Protein AF-0000000075382389 (afdb_homodimer)

InterPro domains:
  IPR013210 Leucine-rich repeat-containing N-terminal, plant-type [PF08263] (20-58)
  IPR032675 Leucine-rich repeat domain superfamily [G3DSA:3.80.10.10] (20-104)
  IPR053211 DNA damage-repair/toleration-associated protein [PTHR48060] (17-104)

Solvent-accessible surface area (backbone atoms only — not comparable to full-atom values): 11949 Å² total; per-residue (Å²): 133,79,83,80,77,74,76,75,72,71,76,72,69,76,74,74,52,76,52,51,51,41,51,50,23,52,51,50,33,54,70,37,48,79,37,61,73,75,50,63,65,67,54,70,49,94,84,55,63,68,65,71,19,66,56,40,38,43,39,87,82,81,56,39,52,29,34,40,57,54,54,63,53,52,39,30,32,27,63,38,48,44,56,19,58,39,48,59,53,28,36,38,32,44,45,68,46,51,68,38,68,75,75,129,135,80,82,78,77,74,76,75,73,71,76,71,68,76,72,75,51,78,53,51,51,41,51,49,22,50,52,49,33,53,72,36,46,79,38,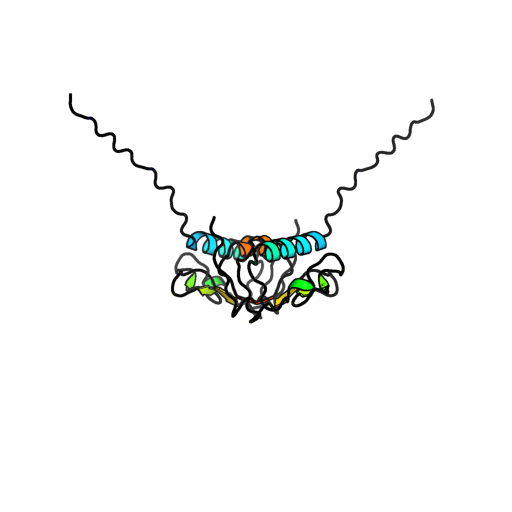61,74,76,49,65,65,68,54,70,48,93,85,53,63,67,64,71,19,66,55,39,39,43,40,88,85,80,56,39,50,29,34,39,58,53,54,63,54,54,39,28,32,27,65,37,47,45,55,18,58,39,48,57,54,29,35,39,33,44,44,68,46,52,68,40,69,75,75,129

Secondary structure (DSSP, 8-state):
-----------------HHHHHHHHHHHHHHTEEEETT-GGGG-STTS-GGGSTTEEE-TTT--EEEEE-TTS-EEEE--GGGGG-TT--EEE--SSEEE----/-----------------HHHHHHHHHHHHHHTEEEETT-GGGG-STTS-GGGSTTEEE-TTT--EEEEE-TTS-EEEE--GGGGG-TT--EEE--SSEEE----

Structure (mmCIF, N/CA/C/O backbone):
data_AF-0000000075382389-model_v1
#
loop_
_entity.id
_entity.type
_entity.pdbx_description
1 polymer 'Serine-threonine protein kinase, plant-type, putative'
#
loop_
_atom_site.group_PDB
_atom_site.id
_atom_site.type_symbol
_atom_site.label_atom_id
_atom_site.label_alt_id
_atom_site.label_comp_id
_atom_site.label_asym_id
_atom_site.label_entity_id
_atom_site.label_seq_id
_atom_site.pdbx_PDB_ins_code
_atom_site.Cartn_x
_atom_site.Cartn_y
_atom_site.Cartn_z
_atom_site.occupancy
_atom_site.B_iso_or_equiv
_atom_site.auth_seq_id
_atom_site.auth_comp_id
_atom_site.auth_asym_id
_atom_site.auth_atom_id
_atom_site.pdbx_PDB_model_num
ATOM 1 N N . MET A 1 1 ? 16.359 55.531 -27.172 1 42.91 1 MET A N 1
ATOM 2 C CA . MET A 1 1 ? 16.031 54.094 -27.281 1 42.91 1 MET A CA 1
ATOM 3 C C . MET A 1 1 ? 16.172 53.406 -25.922 1 42.91 1 MET A C 1
ATOM 5 O O . MET A 1 1 ? 17.297 53.219 -25.422 1 42.91 1 MET A O 1
ATOM 9 N N . LYS A 1 2 ? 15.172 53.688 -25.016 1 53.5 2 LYS A N 1
ATOM 10 C CA . LYS A 1 2 ? 15.211 53.062 -23.688 1 53.5 2 LYS A CA 1
ATOM 11 C C . LYS A 1 2 ? 15.117 51.562 -23.781 1 53.5 2 LYS A C 1
ATOM 13 O O . LYS A 1 2 ? 14.344 51.031 -24.578 1 53.5 2 LYS A O 1
ATOM 18 N N . PRO A 1 3 ? 16.125 50.781 -23.328 1 57.16 3 PRO A N 1
ATOM 19 C CA . PRO A 1 3 ? 16 49.312 -23.391 1 57.16 3 PRO A CA 1
ATOM 20 C C . PRO A 1 3 ? 14.82 48.781 -22.578 1 57.16 3 PRO A C 1
ATOM 22 O O . PRO A 1 3 ? 14.562 49.25 -21.469 1 57.16 3 PRO A O 1
ATOM 25 N N . SER A 1 4 ? 13.633 48.438 -23.219 1 55.91 4 SER A N 1
ATOM 26 C CA . SER A 1 4 ? 12.531 47.75 -22.547 1 55.91 4 SER A CA 1
ATOM 27 C C . SER A 1 4 ? 12.969 46.406 -22.016 1 55.91 4 SER A C 1
ATOM 29 O O . SER A 1 4 ? 13.406 45.531 -22.781 1 55.91 4 SER A O 1
ATOM 31 N N . PHE A 1 5 ? 13.461 46.406 -20.75 1 54.88 5 PHE A N 1
ATOM 32 C CA . PHE A 1 5 ? 13.734 45.156 -20.078 1 54.88 5 PHE A CA 1
ATOM 33 C C . PHE A 1 5 ? 12.461 44.312 -19.953 1 54.88 5 PHE A C 1
ATOM 35 O O . PHE A 1 5 ? 11.531 44.719 -19.25 1 54.88 5 PHE A O 1
ATOM 42 N N . ASN A 1 6 ? 12.133 43.594 -20.969 1 50.88 6 ASN A N 1
ATOM 43 C CA . ASN A 1 6 ? 11.062 42.594 -20.812 1 50.88 6 ASN A CA 1
ATOM 44 C C . ASN A 1 6 ? 11.383 41.594 -19.703 1 50.88 6 ASN A C 1
ATOM 46 O O . ASN A 1 6 ? 12.383 40.875 -19.781 1 50.88 6 ASN A O 1
ATOM 50 N N . ASN A 1 7 ? 11 41.938 -18.5 1 52.75 7 ASN A N 1
ATOM 51 C CA . ASN A 1 7 ? 11.055 40.969 -17.406 1 52.75 7 ASN A CA 1
ATOM 52 C C . ASN A 1 7 ? 10.383 39.656 -17.797 1 52.75 7 ASN A C 1
ATOM 54 O O . ASN A 1 7 ? 9.18 39.625 -18.062 1 52.75 7 ASN A O 1
ATOM 58 N N . PHE A 1 8 ? 11.141 38.781 -18.469 1 51 8 PHE A N 1
ATOM 59 C CA . PHE A 1 8 ? 10.648 37.406 -18.609 1 51 8 PHE A CA 1
ATOM 60 C C . PHE A 1 8 ? 10.266 36.812 -17.25 1 51 8 PHE A C 1
ATOM 62 O O . PHE A 1 8 ? 11.141 36.562 -16.422 1 51 8 PHE A O 1
ATOM 69 N N . LEU A 1 9 ? 9.148 37.188 -16.719 1 45.88 9 LEU A N 1
ATOM 70 C CA . LEU A 1 9 ? 8.641 36.438 -15.578 1 45.88 9 LEU A CA 1
ATOM 71 C C . LEU A 1 9 ? 8.57 34.969 -15.883 1 45.88 9 LEU A C 1
ATOM 73 O O . LEU A 1 9 ? 7.852 34.531 -16.797 1 45.88 9 LEU A O 1
ATOM 77 N N . GLY A 1 10 ? 9.648 34.281 -15.766 1 49.31 10 GLY A N 1
ATOM 78 C CA . GLY A 1 10 ? 9.555 32.844 -15.828 1 49.31 10 GLY A CA 1
ATOM 79 C C . GLY A 1 10 ? 8.398 32.281 -15.023 1 49.31 10 GLY A C 1
ATOM 80 O O . GLY A 1 10 ? 8.188 32.656 -13.875 1 49.31 10 GLY A O 1
ATOM 81 N N . SER A 1 11 ? 7.324 31.953 -15.586 1 48.62 11 SER A N 1
ATOM 82 C CA . SER A 1 11 ? 6.246 31.219 -14.938 1 48.62 11 SER A CA 1
ATOM 83 C C . SER A 1 11 ? 6.789 30.047 -14.125 1 48.62 11 SER A C 1
ATOM 85 O O . SER A 1 11 ? 7.391 29.125 -14.68 1 48.62 11 SER A O 1
ATOM 87 N N . ALA A 1 12 ? 7.184 30.219 -12.891 1 44.19 12 ALA A N 1
ATOM 88 C CA . ALA A 1 12 ? 7.508 29.094 -12.031 1 44.19 12 ALA A CA 1
ATOM 89 C C . ALA A 1 12 ? 6.395 28.047 -12.055 1 44.19 12 ALA A C 1
ATOM 91 O O . ALA A 1 12 ? 5.23 28.375 -11.805 1 44.19 12 ALA A O 1
ATOM 92 N N . THR A 1 13 ? 6.375 27.125 -12.836 1 47.88 13 THR A N 1
ATOM 93 C CA . THR A 1 13 ? 5.492 25.984 -12.617 1 47.88 13 THR A CA 1
ATOM 94 C C . THR A 1 13 ? 5.398 25.656 -11.125 1 47.88 13 THR A C 1
ATOM 96 O O . THR A 1 13 ? 6.418 25.578 -10.438 1 47.88 13 THR A O 1
ATOM 99 N N . PRO A 1 14 ? 4.32 25.938 -10.5 1 44.16 14 PRO A N 1
ATOM 100 C CA . PRO A 1 14 ? 4.266 25.594 -9.078 1 44.16 14 PRO A CA 1
ATOM 101 C C . PRO A 1 14 ? 4.859 24.219 -8.789 1 44.16 14 PRO A C 1
ATOM 103 O O . PRO A 1 14 ? 4.582 23.25 -9.5 1 44.16 14 PRO A O 1
ATOM 106 N N . VAL A 1 15 ? 6.074 24.062 -8.367 1 44.5 15 VAL A N 1
ATOM 107 C CA . VAL A 1 15 ? 6.629 22.828 -7.828 1 44.5 15 VAL A CA 1
ATOM 108 C C . VAL A 1 15 ? 5.57 22.094 -7 1 44.5 15 VAL A C 1
ATOM 110 O O . VAL A 1 15 ? 5.113 22.609 -5.977 1 44.5 15 VAL A O 1
ATOM 113 N N . VAL A 1 16 ? 4.473 21.547 -7.598 1 50.06 16 VAL A N 1
ATOM 114 C CA . VAL A 1 16 ? 3.688 20.641 -6.762 1 50.06 16 VAL A CA 1
ATOM 115 C C . VAL A 1 16 ? 4.594 19.969 -5.738 1 50.06 16 VAL A C 1
ATOM 117 O O . VAL A 1 16 ? 5.52 19.234 -6.105 1 50.06 16 VAL A O 1
ATOM 120 N N . THR A 1 17 ? 4.781 20.453 -4.555 1 59.09 17 THR A N 1
ATOM 121 C CA . THR A 1 17 ? 5.652 19.875 -3.533 1 59.09 17 THR A CA 1
ATOM 122 C C . THR A 1 17 ? 5.277 18.422 -3.248 1 59.09 17 THR A C 1
ATOM 124 O O . THR A 1 17 ? 4.133 18.031 -3.453 1 59.09 17 THR A O 1
ATOM 127 N N . GLU A 1 18 ? 6.102 17.375 -3.5 1 64.06 18 GLU A N 1
ATOM 128 C CA . GLU A 1 18 ? 6 15.961 -3.189 1 64.06 18 GLU A CA 1
ATOM 129 C C . GLU A 1 18 ? 5.043 15.719 -2.025 1 64.06 18 GLU A C 1
ATOM 131 O O . GLU A 1 18 ? 4.301 14.734 -2.02 1 64.06 18 GLU A O 1
ATOM 136 N N . ASN A 1 19 ? 4.781 16.766 -1.232 1 84.44 19 ASN A N 1
ATOM 137 C CA . ASN A 1 19 ? 3.846 16.703 -0.114 1 84.44 19 ASN A CA 1
ATOM 138 C C . ASN A 1 19 ? 2.4 16.8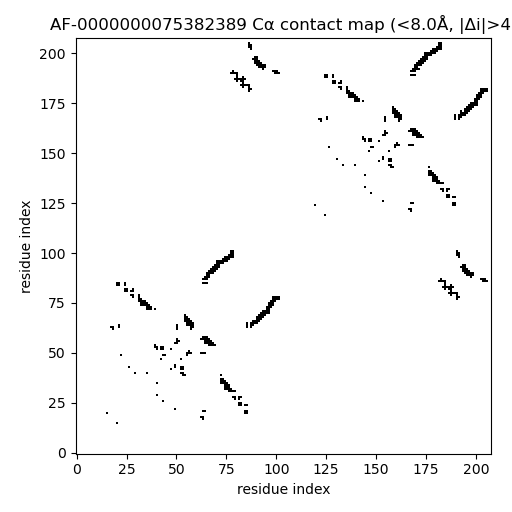44 -0.582 1 84.44 19 ASN A C 1
ATOM 140 O O . ASN A 1 19 ? 1.497 16.219 -0.023 1 84.44 19 ASN A O 1
ATOM 144 N N . GLU A 1 20 ? 2.32 17.453 -1.734 1 90.62 20 GLU A N 1
ATOM 145 C CA . GLU A 1 20 ? 0.973 17.609 -2.271 1 90.62 20 GLU A CA 1
ATOM 146 C C . GLU A 1 20 ? 0.437 16.297 -2.83 1 90.62 20 GLU A C 1
ATOM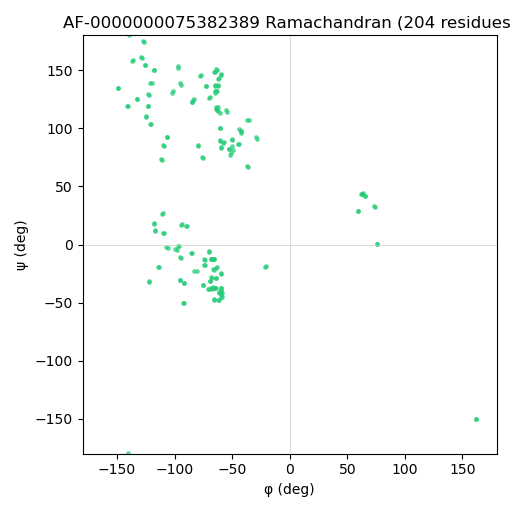 148 O O . GLU A 1 20 ? -0.756 16 -2.713 1 90.62 20 GLU A O 1
ATOM 153 N N . THR A 1 21 ? 1.253 15.547 -3.375 1 93.69 21 THR A N 1
ATOM 154 C CA . THR A 1 21 ? 0.85 14.25 -3.916 1 93.69 21 THR A CA 1
ATOM 155 C C . THR A 1 21 ? 0.375 13.32 -2.803 1 93.69 21 THR A C 1
ATOM 157 O O . THR A 1 21 ? -0.62 12.617 -2.963 1 93.69 21 THR A O 1
ATOM 160 N N . ASP A 1 22 ? 1.022 13.414 -1.716 1 96 22 ASP A N 1
ATOM 161 C CA . ASP A 1 22 ? 0.621 12.602 -0.571 1 96 22 ASP A CA 1
ATOM 162 C C . ASP A 1 22 ? -0.759 13.008 -0.063 1 96 22 ASP A C 1
ATOM 164 O O . ASP A 1 22 ? -1.618 12.156 0.177 1 96 22 ASP A O 1
ATOM 168 N N . LYS A 1 23 ? -0.864 14.266 0.062 1 95.38 23 LYS A N 1
ATOM 169 C CA . LYS A 1 23 ? -2.15 14.766 0.537 1 95.38 23 LYS A CA 1
ATOM 170 C C . LYS A 1 23 ? -3.283 14.352 -0.397 1 95.38 23 LYS A C 1
ATOM 172 O O . LYS A 1 23 ? -4.328 13.883 0.058 1 95.38 23 LYS A O 1
ATOM 177 N N . ARG A 1 24 ? -3.078 14.492 -1.631 1 95.94 24 ARG A N 1
ATOM 178 C CA . ARG A 1 24 ? -4.09 14.117 -2.615 1 95.94 24 ARG A CA 1
ATOM 179 C C . ARG A 1 24 ? -4.402 12.625 -2.535 1 95.94 24 ARG A C 1
ATOM 181 O O . ARG A 1 24 ? -5.566 12.227 -2.625 1 95.94 24 ARG A O 1
ATOM 188 N N . ALA A 1 25 ? -3.396 11.836 -2.369 1 96.75 25 ALA A N 1
ATOM 189 C CA . ALA A 1 25 ? -3.604 10.398 -2.258 1 96.75 25 ALA A CA 1
ATOM 190 C C . ALA A 1 25 ? -4.5 10.062 -1.069 1 96.75 25 ALA A C 1
ATOM 192 O O . ALA A 1 25 ? -5.402 9.227 -1.181 1 96.75 25 ALA A O 1
ATOM 193 N N . LEU A 1 26 ? -4.324 10.758 0.076 1 97.31 26 LEU A N 1
ATOM 194 C CA . LEU A 1 26 ? -5.129 10.508 1.266 1 97.31 26 LEU A CA 1
ATOM 195 C C . LEU A 1 26 ? -6.566 10.977 1.06 1 97.31 26 LEU A C 1
ATOM 197 O O . LEU A 1 26 ? -7.508 10.312 1.489 1 97.31 26 LEU A O 1
ATOM 201 N N . LEU A 1 27 ? -6.664 12.086 0.394 1 96.81 27 LEU A N 1
ATOM 202 C CA . LEU A 1 27 ? -8.008 12.602 0.155 1 96.81 27 LEU A CA 1
ATOM 203 C C . LEU A 1 27 ? -8.773 11.703 -0.803 1 96.81 27 LEU A C 1
ATOM 205 O O . LEU A 1 27 ? -9.977 11.469 -0.62 1 96.81 27 LEU A O 1
ATOM 209 N N . GLU A 1 28 ? -8.094 11.195 -1.746 1 96.75 28 GLU A N 1
ATOM 210 C CA . GLU A 1 28 ? -8.727 10.242 -2.65 1 96.75 28 GLU A CA 1
ATOM 211 C C . GLU A 1 28 ? -9.094 8.953 -1.922 1 96.75 28 GLU A C 1
ATOM 213 O O . GLU A 1 28 ? -10.148 8.367 -2.188 1 96.75 28 GLU A O 1
ATOM 218 N N . PHE A 1 29 ? -8.289 8.508 -1.004 1 96.44 29 PHE A N 1
ATOM 219 C CA . PHE A 1 29 ? -8.586 7.348 -0.173 1 96.44 29 PHE A CA 1
ATOM 220 C C . PHE A 1 29 ? -9.836 7.594 0.668 1 96.44 29 PHE A C 1
ATOM 222 O O . PHE A 1 29 ? -10.758 6.773 0.676 1 96.44 29 PHE A O 1
ATOM 229 N N . LYS A 1 30 ? -9.828 8.711 1.264 1 96.88 30 LYS A N 1
ATOM 230 C CA . LYS A 1 30 ? -10.961 9.078 2.105 1 96.88 30 LYS A CA 1
ATOM 231 C C . LYS A 1 30 ? -12.258 9.109 1.3 1 96.88 30 LYS A C 1
ATOM 233 O O . LYS A 1 30 ? -13.312 8.703 1.792 1 96.88 30 LYS A O 1
ATOM 238 N N . ALA A 1 31 ? -12.219 9.555 0.093 1 96.62 31 ALA A N 1
ATOM 239 C CA . ALA A 1 31 ? -13.383 9.695 -0.772 1 96.62 31 ALA A CA 1
ATOM 240 C C . ALA A 1 31 ? -14.023 8.344 -1.07 1 96.62 31 ALA A C 1
ATOM 242 O O . ALA A 1 31 ? -15.195 8.273 -1.452 1 96.62 31 ALA A O 1
ATOM 243 N N . LYS A 1 32 ? -13.242 7.258 -0.876 1 96.44 32 LYS A N 1
ATOM 244 C CA . LYS A 1 32 ? -13.758 5.926 -1.184 1 96.44 32 LYS A CA 1
ATOM 245 C C . LYS A 1 32 ? -14.297 5.242 0.069 1 96.44 32 LYS A C 1
ATOM 247 O O . LYS A 1 32 ? -14.773 4.109 0.006 1 96.44 32 LYS A O 1
ATOM 252 N N . ILE A 1 33 ? -14.195 5.914 1.209 1 96.06 33 ILE A N 1
ATOM 253 C CA . ILE A 1 33 ? -14.734 5.395 2.461 1 96.06 33 ILE A CA 1
ATOM 254 C C . ILE A 1 33 ? -16.219 5.75 2.568 1 96.06 33 ILE A C 1
ATOM 256 O O . ILE A 1 33 ? -16.594 6.922 2.48 1 96.06 33 ILE A O 1
ATOM 260 N N . ILE A 1 34 ? -17.078 4.812 2.709 1 96.5 34 ILE A N 1
ATOM 261 C CA . ILE A 1 34 ? -18.516 4.988 2.77 1 96.5 34 ILE A CA 1
ATOM 262 C C . ILE A 1 34 ? -18.953 5.141 4.223 1 96.5 34 ILE A C 1
ATOM 264 O O . ILE A 1 34 ? -19.953 5.824 4.512 1 96.5 34 ILE A O 1
ATOM 268 N N . ASP A 1 35 ? -18.219 4.426 5.145 1 97.38 35 ASP A N 1
ATOM 269 C CA . ASP A 1 35 ? -18.547 4.492 6.566 1 97.38 35 ASP A CA 1
ATOM 270 C C . ASP A 1 35 ? -17.281 4.539 7.422 1 97.38 35 ASP A C 1
ATOM 272 O O . ASP A 1 35 ? -16.422 3.656 7.324 1 97.38 35 ASP A O 1
ATOM 276 N N . ASP A 1 36 ? -17.125 5.566 8.148 1 96.69 36 ASP A N 1
ATOM 277 C CA . ASP A 1 36 ? -16.094 5.746 9.172 1 96.69 36 ASP A CA 1
ATOM 278 C C . ASP A 1 36 ? -16.719 5.727 10.57 1 96.69 36 ASP A C 1
ATOM 280 O O . ASP A 1 36 ? -16.859 6.773 11.211 1 96.69 36 ASP A O 1
ATOM 284 N N . HIS A 1 37 ? -16.859 4.547 11.039 1 94.62 37 HIS A N 1
ATOM 285 C CA . HIS A 1 37 ? -17.719 4.281 12.188 1 94.62 37 HIS A CA 1
ATOM 286 C C . HIS A 1 37 ? -17.25 5.062 13.414 1 94.62 37 HIS A C 1
ATOM 288 O O . HIS A 1 37 ? -18.062 5.66 14.117 1 94.62 37 HIS A O 1
ATOM 294 N N . PHE A 1 38 ? -15.992 5.148 13.703 1 96.12 38 PHE A N 1
ATOM 295 C CA . PHE A 1 38 ? -15.453 5.746 14.922 1 96.12 38 PHE A CA 1
ATOM 296 C C . PHE A 1 38 ? -15 7.18 14.672 1 96.12 38 PHE A C 1
ATOM 298 O O . PHE A 1 38 ? -14.516 7.855 15.586 1 96.12 38 PHE A O 1
ATOM 305 N N . GLY A 1 39 ? -15.055 7.656 13.445 1 95.56 39 GLY A N 1
ATOM 306 C CA . GLY A 1 39 ? -14.68 9.016 13.102 1 95.56 39 GLY A CA 1
ATOM 307 C C . GLY A 1 39 ? -13.18 9.242 13.141 1 95.56 39 GLY A C 1
ATOM 308 O O . GLY A 1 39 ? -12.719 10.32 13.539 1 95.56 39 GLY A O 1
ATOM 309 N N . VAL A 1 40 ? -12.438 8.219 12.805 1 94.31 40 VAL A N 1
ATOM 310 C CA . VAL A 1 40 ? -10.984 8.297 12.852 1 94.31 40 VAL A CA 1
ATOM 311 C C . VAL A 1 40 ? -10.484 9.328 11.844 1 94.31 40 VAL A C 1
ATOM 313 O O . VAL A 1 40 ? -9.5 10.023 12.086 1 94.31 40 VAL A O 1
ATOM 316 N N . MET A 1 41 ? -11.227 9.523 10.75 1 95.38 41 MET A N 1
ATOM 317 C CA . MET A 1 41 ? -10.766 10.391 9.672 1 95.38 41 MET A CA 1
ATOM 318 C C . MET A 1 41 ? -11.305 11.812 9.844 1 95.38 41 MET A C 1
ATOM 320 O O . MET A 1 41 ? -11.211 12.625 8.93 1 95.38 41 MET A O 1
ATOM 324 N N . HIS A 1 42 ? -11.766 12.148 11.023 1 94.94 42 HIS A N 1
ATOM 325 C CA . HIS A 1 42 ? -12.219 13.508 11.289 1 94.94 42 HIS A CA 1
ATOM 326 C C . HIS A 1 42 ? -11.055 14.492 11.281 1 94.94 42 HIS A C 1
ATOM 328 O O . HIS A 1 42 ? -11.227 15.656 10.938 1 94.94 42 HIS A O 1
ATOM 334 N N . SER A 1 43 ? -9.875 13.953 11.633 1 94.31 43 SER A N 1
ATOM 335 C CA . SER A 1 43 ? -8.703 14.82 11.648 1 94.31 43 SER A CA 1
ATOM 336 C C . SER A 1 43 ? -8.227 15.141 10.234 1 94.31 43 SER A C 1
ATOM 338 O O . SER A 1 43 ? -7.414 16.047 10.031 1 94.31 43 SER A O 1
ATOM 340 N N . TRP A 1 44 ? -8.68 14.312 9.227 1 94.94 44 TRP A N 1
ATOM 341 C CA . TRP A 1 44 ? -8.266 14.477 7.836 1 94.94 44 TRP A CA 1
ATOM 342 C C . TRP A 1 44 ? -8.977 15.656 7.188 1 94.94 44 TRP A C 1
ATOM 344 O O . TRP A 1 44 ? -9.797 15.477 6.285 1 94.94 44 TRP A O 1
ATOM 354 N N . ASN A 1 45 ? -8.539 16.859 7.562 1 89.62 45 ASN A N 1
ATOM 355 C CA . ASN A 1 45 ? -9.133 18.094 7.047 1 89.62 45 ASN A CA 1
ATOM 356 C C . ASN A 1 45 ? -8.078 19.156 6.758 1 89.62 45 ASN A C 1
ATOM 358 O O . ASN A 1 45 ? -6.879 18.891 6.867 1 89.62 45 ASN A O 1
ATOM 362 N N . ASN A 1 46 ? -8.5 20.281 6.32 1 87.56 46 ASN A N 1
ATOM 363 C CA . ASN A 1 46 ? -7.566 21.281 5.844 1 87.56 46 ASN A CA 1
ATOM 364 C C . ASN A 1 46 ? -7.121 22.219 6.969 1 87.56 46 ASN A C 1
ATOM 366 O O . ASN A 1 46 ? -6.484 23.234 6.719 1 87.56 46 ASN A O 1
ATOM 370 N N . THR A 1 47 ? -7.332 21.859 8.195 1 91.06 47 THR A N 1
ATOM 371 C CA . THR A 1 47 ? -7.027 22.766 9.289 1 91.06 47 THR A CA 1
ATOM 372 C C . THR A 1 47 ? -5.637 22.484 9.859 1 91.06 47 THR A C 1
ATOM 374 O O . THR A 1 47 ? -5.004 23.359 10.438 1 91.06 47 THR A O 1
ATOM 377 N N . ILE A 1 48 ? -5.16 21.25 9.812 1 92.5 48 ILE A N 1
ATOM 378 C CA . ILE A 1 48 ? -3.838 20.875 10.305 1 92.5 48 ILE A CA 1
ATOM 379 C C . ILE A 1 48 ? -3.062 20.156 9.203 1 92.5 48 ILE A C 1
ATOM 381 O O . ILE A 1 48 ? -3.658 19.578 8.289 1 92.5 48 ILE A O 1
ATOM 385 N N . PRO A 1 49 ? -1.744 20.234 9.297 1 93.69 49 PRO A N 1
ATOM 386 C CA . PRO A 1 49 ? -0.946 19.484 8.312 1 93.69 49 PRO A CA 1
ATOM 387 C C . PRO A 1 49 ? -1.209 17.984 8.352 1 93.69 49 PRO A C 1
ATOM 389 O O . PRO A 1 49 ? -1.466 17.422 9.422 1 93.69 49 PRO A O 1
ATOM 392 N N . PHE A 1 50 ? -1.126 17.375 7.195 1 95.38 50 PHE A N 1
ATOM 393 C CA . PHE A 1 50 ? -1.556 15.984 7.105 1 95.38 50 PHE A CA 1
ATOM 394 C C . PHE A 1 50 ? -0.64 15.078 7.922 1 95.38 50 PHE A C 1
ATOM 396 O O . PHE A 1 50 ? -1.04 13.984 8.328 1 95.38 50 PHE A O 1
ATOM 403 N N . CYS A 1 51 ? 0.566 15.492 8.234 1 96.62 51 CYS A N 1
ATOM 404 C CA . CYS A 1 51 ? 1.461 14.672 9.047 1 96.62 51 CYS A CA 1
ATOM 405 C C . CYS A 1 51 ? 0.978 14.602 10.484 1 96.62 51 CYS A C 1
ATOM 407 O O . CYS A 1 51 ? 1.461 13.781 11.273 1 96.62 51 CYS A O 1
ATOM 409 N N . GLN A 1 52 ? -0.01 15.32 10.836 1 96 52 GLN A N 1
ATOM 410 C CA . GLN A 1 52 ? -0.588 15.305 12.172 1 96 52 GLN A CA 1
ATOM 411 C C . GLN A 1 52 ? -1.93 14.578 12.188 1 96 52 GLN A C 1
ATOM 413 O O . GLN A 1 52 ? -2.574 14.461 13.234 1 96 52 GLN A O 1
ATOM 418 N N . TRP A 1 53 ? -2.373 14.148 11.062 1 96.81 53 TRP A N 1
ATOM 419 C CA . TRP A 1 53 ? -3.633 13.414 11 1 96.81 53 TRP A CA 1
ATOM 420 C C . TRP A 1 53 ? -3.543 12.102 11.773 1 96.81 53 TRP A C 1
ATOM 422 O O . TRP A 1 53 ? -2.484 11.469 11.812 1 96.81 53 TRP A O 1
ATOM 432 N N . HIS A 1 54 ? -4.652 11.648 12.305 1 96.5 54 HIS A N 1
ATOM 433 C CA . HIS A 1 54 ? -4.699 10.383 13.023 1 96.5 54 HIS A CA 1
ATOM 434 C C . HIS A 1 54 ? -4.348 9.211 12.117 1 96.5 54 HIS A C 1
ATOM 436 O O . HIS A 1 54 ? -4.754 9.18 10.953 1 96.5 54 HIS A O 1
ATOM 442 N N . VAL A 1 55 ? -3.549 8.281 12.578 1 97.69 55 VAL A N 1
ATOM 443 C CA . VAL A 1 55 ? -3.186 7 11.984 1 97.69 55 VAL A CA 1
ATOM 444 C C . VAL A 1 55 ? -2.188 7.223 10.844 1 97.69 55 VAL A C 1
ATOM 446 O O . VAL A 1 55 ? -1.851 6.285 10.117 1 97.69 55 VAL A O 1
ATOM 449 N N . VAL A 1 56 ? -1.795 8.531 10.562 1 97.69 56 VAL A N 1
ATOM 450 C CA . VAL A 1 56 ? -0.816 8.875 9.539 1 97.69 56 VAL A CA 1
ATOM 451 C C . VAL A 1 56 ? 0.533 9.172 10.188 1 97.69 56 VAL A C 1
ATOM 453 O O . VAL A 1 56 ? 0.602 9.867 11.203 1 97.69 56 VAL A O 1
ATOM 456 N N . SER A 1 57 ? 1.651 8.602 9.695 1 97.94 57 SER A N 1
ATOM 457 C CA . SER A 1 57 ? 3.008 8.945 10.117 1 97.94 57 SER A CA 1
ATOM 458 C C . SER A 1 57 ? 3.842 9.43 8.938 1 97.94 57 SER A C 1
ATOM 460 O O . SER A 1 57 ? 3.756 8.883 7.84 1 97.94 57 SER A O 1
ATOM 462 N N . CYS A 1 58 ? 4.594 10.414 9.18 1 96.81 58 CYS A N 1
ATOM 463 C CA . CYS A 1 58 ? 5.484 10.984 8.172 1 96.81 58 CYS A CA 1
ATOM 464 C C . CYS A 1 58 ? 6.941 10.852 8.594 1 96.81 58 CYS A C 1
ATOM 466 O O . CYS A 1 58 ? 7.242 10.773 9.789 1 96.81 58 CYS A O 1
ATOM 468 N N . GLY A 1 59 ? 7.77 10.742 7.535 1 94.62 59 GLY A N 1
ATOM 469 C CA . GLY A 1 59 ? 9.188 10.867 7.836 1 94.62 59 GLY A CA 1
ATOM 470 C C . GLY A 1 59 ? 9.562 12.211 8.414 1 94.62 59 GLY A C 1
ATOM 471 O O . GLY A 1 59 ? 9.016 13.242 8.008 1 94.62 59 GLY A O 1
ATOM 472 N N . HIS A 1 60 ? 10.445 12.242 9.305 1 92.06 60 HIS A N 1
ATOM 473 C CA . HIS A 1 60 ? 10.805 13.453 10.023 1 92.06 60 HIS A CA 1
ATOM 474 C C . HIS A 1 60 ? 11.523 14.445 9.109 1 92.06 60 HIS A C 1
ATOM 476 O O . HIS A 1 60 ? 11.328 15.656 9.227 1 92.06 60 HIS A O 1
ATOM 482 N N . ARG A 1 61 ? 12.227 13.906 8.164 1 89.31 61 ARG A N 1
ATOM 483 C CA . ARG A 1 61 ? 13.055 14.773 7.324 1 89.31 61 ARG A CA 1
ATOM 484 C C . ARG A 1 61 ? 12.297 15.211 6.074 1 89.31 61 ARG A C 1
ATOM 486 O O . ARG A 1 61 ? 12.094 16.406 5.852 1 89.31 61 ARG A O 1
ATOM 493 N N . HIS A 1 62 ? 11.719 14.336 5.352 1 89.56 62 HIS A N 1
ATOM 494 C CA . HIS A 1 62 ? 11.133 14.641 4.051 1 89.56 62 HIS A CA 1
ATOM 495 C C . HIS A 1 62 ? 9.641 14.938 4.176 1 89.56 62 HIS A C 1
ATOM 497 O O . HIS A 1 62 ? 9.023 15.422 3.225 1 89.56 62 HIS A O 1
ATOM 503 N N . GLN A 1 63 ? 9.094 14.648 5.379 1 93.75 63 GLN A N 1
ATOM 504 C CA . GLN A 1 63 ? 7.699 14.953 5.684 1 93.75 63 GLN A CA 1
ATOM 505 C C . GLN A 1 63 ? 6.754 14.25 4.711 1 93.75 63 GLN A C 1
ATOM 507 O O . GLN A 1 63 ? 5.715 14.797 4.344 1 93.75 63 GLN A O 1
ATOM 512 N N . ARG A 1 64 ? 7.219 13.094 4.195 1 94.25 64 ARG A N 1
ATOM 513 C CA . ARG A 1 64 ? 6.398 12.227 3.361 1 94.25 64 ARG A CA 1
ATOM 514 C C . ARG A 1 64 ? 5.781 11.102 4.188 1 94.25 64 ARG A C 1
ATOM 516 O O . ARG A 1 64 ? 6.324 10.719 5.227 1 94.25 64 ARG A O 1
ATOM 523 N N . ILE A 1 65 ? 4.656 10.594 3.754 1 96.88 65 ILE A N 1
ATOM 524 C CA . ILE A 1 65 ? 3.943 9.555 4.488 1 96.88 65 ILE A CA 1
ATOM 525 C C . ILE A 1 65 ? 4.727 8.242 4.414 1 96.88 65 ILE A C 1
ATOM 527 O O . ILE A 1 65 ? 5.07 7.777 3.326 1 96.88 65 ILE A O 1
ATOM 531 N N . THR A 1 66 ? 4.988 7.691 5.621 1 97.44 66 THR A N 1
ATOM 532 C CA . THR A 1 66 ? 5.73 6.438 5.68 1 97.44 66 THR A CA 1
ATOM 533 C C . THR A 1 66 ? 4.848 5.312 6.215 1 97.44 66 THR A C 1
ATOM 535 O O . THR A 1 66 ? 5.141 4.133 6.008 1 97.44 66 THR A O 1
ATOM 538 N N . LYS A 1 67 ? 3.742 5.656 6.906 1 98.31 67 LYS A N 1
ATOM 539 C CA . LYS A 1 67 ? 2.904 4.633 7.523 1 98.31 67 LYS A CA 1
ATOM 540 C C . LYS A 1 67 ? 1.443 5.074 7.57 1 98.31 67 LYS A C 1
ATOM 542 O O . LYS A 1 67 ? 1.146 6.227 7.895 1 98.31 67 LYS A O 1
ATOM 547 N N . LEU A 1 68 ? 0.521 4.195 7.207 1 98.06 68 LEU A N 1
ATOM 548 C CA . LEU A 1 68 ? -0.916 4.254 7.457 1 98.06 68 LEU A CA 1
ATOM 549 C C . LEU A 1 68 ? -1.378 3.029 8.242 1 98.06 68 LEU A C 1
ATOM 551 O O . LEU A 1 68 ? -1.409 1.919 7.711 1 98.06 68 LEU A O 1
ATOM 555 N N . ASP A 1 69 ? -1.617 3.193 9.445 1 97.69 69 ASP A N 1
ATOM 556 C CA . ASP A 1 69 ? -2.08 2.096 10.289 1 97.69 69 ASP A CA 1
ATOM 557 C C . ASP A 1 69 ? -3.559 2.256 10.633 1 97.69 69 ASP A C 1
ATOM 559 O O . ASP A 1 69 ? -3.9 2.863 11.648 1 97.69 69 ASP A O 1
ATOM 563 N N . LEU A 1 70 ? -4.434 1.66 9.852 1 96.88 70 LEU A N 1
ATOM 564 C CA . LEU A 1 70 ? -5.883 1.767 9.977 1 96.88 70 LEU A CA 1
ATOM 565 C C . LEU A 1 70 ? -6.488 0.443 10.438 1 96.88 70 LEU A C 1
ATOM 567 O O . LEU A 1 70 ? -7.633 0.128 10.102 1 96.88 70 LEU A O 1
ATOM 571 N N . ARG A 1 71 ? -5.684 -0.303 11.125 1 96.38 71 ARG A N 1
ATOM 572 C CA . ARG A 1 71 ? -6.121 -1.628 11.547 1 96.38 71 ARG A CA 1
ATOM 573 C C . ARG A 1 71 ? -7.289 -1.531 12.531 1 96.38 71 ARG A C 1
ATOM 575 O O . ARG A 1 71 ? -7.254 -0.733 13.469 1 96.38 71 ARG A O 1
ATOM 582 N N . SER A 1 72 ? -8.352 -2.291 12.328 1 96.62 72 SER A N 1
ATOM 583 C CA . SER A 1 72 ? -9.422 -2.568 13.281 1 96.62 72 SER A CA 1
ATOM 584 C C . SER A 1 72 ? -10.164 -1.291 13.664 1 96.62 72 SER A C 1
ATOM 586 O O . SER A 1 72 ? -10.461 -1.069 14.836 1 96.62 72 SER A O 1
ATOM 588 N N . ILE A 1 73 ? -10.484 -0.408 12.695 1 95 73 ILE A N 1
ATOM 589 C CA . ILE A 1 73 ? -11.211 0.813 13.016 1 95 73 ILE A CA 1
ATOM 590 C C . ILE A 1 73 ? -12.57 0.808 12.32 1 95 73 ILE A C 1
ATOM 592 O O . ILE A 1 73 ? -13.219 1.85 12.203 1 95 73 ILE A O 1
ATOM 596 N N . LYS A 1 74 ? -12.969 -0.341 11.781 1 96.62 74 LYS A N 1
ATOM 597 C CA . LYS A 1 74 ? -14.305 -0.654 11.273 1 96.62 74 LYS A CA 1
ATOM 598 C C . LYS A 1 74 ? -14.672 0.261 10.109 1 96.62 74 LYS A C 1
ATOM 600 O O . LYS A 1 74 ? -15.797 0.769 10.047 1 96.62 74 LYS A O 1
ATOM 605 N N . LEU A 1 75 ? -13.719 0.476 9.203 1 96.81 75 LEU A N 1
ATOM 606 C CA . LEU A 1 75 ? -14 1.23 7.984 1 96.81 75 LEU A CA 1
ATOM 607 C C . LEU A 1 75 ? -14.742 0.37 6.969 1 96.81 75 LEU A C 1
ATOM 609 O O . LEU A 1 75 ? -14.547 -0.846 6.914 1 96.81 75 LEU A O 1
ATOM 613 N N . VAL A 1 76 ? -15.617 1.019 6.254 1 97.12 76 VAL A N 1
ATOM 614 C CA . VAL A 1 76 ? -16.297 0.403 5.113 1 97.12 76 VAL A CA 1
ATOM 615 C C . VAL A 1 76 ? -16.031 1.224 3.854 1 97.12 76 VAL A C 1
ATOM 617 O O . VAL A 1 76 ? -16.188 2.447 3.855 1 97.12 76 VAL A O 1
ATOM 620 N N . GLY A 1 77 ? -15.578 0.542 2.779 1 96.75 77 GLY A N 1
ATOM 621 C CA . GLY A 1 77 ? -15.32 1.241 1.531 1 96.75 77 GLY A CA 1
ATOM 622 C C . GLY A 1 77 ? -14.422 0.46 0.585 1 96.75 77 GLY A C 1
ATOM 623 O O . GLY A 1 77 ? -14.477 -0.771 0.547 1 96.75 77 GLY A O 1
ATOM 624 N N . SER A 1 78 ? -13.648 1.151 -0.24 1 95.75 78 SER A N 1
ATOM 625 C CA . SER A 1 78 ? -12.703 0.548 -1.171 1 95.75 78 SER A CA 1
ATOM 626 C C . SER A 1 78 ? -11.367 1.294 -1.169 1 95.75 78 SER A C 1
ATOM 628 O O . SER A 1 78 ? -11.289 2.434 -0.704 1 95.75 78 SER A O 1
ATOM 630 N N . ILE A 1 79 ? -10.367 0.581 -1.616 1 94.69 79 ILE A N 1
ATOM 631 C CA . ILE A 1 79 ? -9.031 1.167 -1.652 1 94.69 79 ILE A CA 1
ATOM 632 C C . ILE A 1 79 ? -8.859 1.981 -2.932 1 94.69 79 ILE A C 1
ATOM 634 O O . ILE A 1 79 ? -9.062 1.468 -4.035 1 94.69 79 ILE A O 1
ATOM 638 N N . SER A 1 80 ? -8.523 3.189 -2.744 1 95.12 80 SER A N 1
ATOM 639 C CA . SER A 1 80 ? -8.195 4.02 -3.896 1 95.12 80 SER A CA 1
ATOM 640 C C . SER A 1 80 ? -6.852 3.629 -4.496 1 95.12 80 SER A C 1
ATOM 642 O O . SER A 1 80 ? -5.867 3.473 -3.77 1 95.12 80 SER A O 1
ATOM 644 N N . PRO A 1 81 ? -6.777 3.553 -5.84 1 94.44 81 PRO A N 1
ATOM 645 C CA . PRO A 1 81 ? -5.473 3.254 -6.441 1 94.44 81 PRO A CA 1
ATOM 646 C C . PRO A 1 81 ? -4.445 4.359 -6.207 1 94.44 81 PRO A C 1
ATOM 648 O O . PRO A 1 81 ? -3.246 4.137 -6.387 1 94.44 81 PRO A O 1
ATOM 651 N N . PHE A 1 82 ? -4.848 5.531 -5.738 1 95.5 82 PHE A N 1
ATOM 652 C CA . PHE A 1 82 ? -3.941 6.652 -5.523 1 95.5 82 PHE A CA 1
ATOM 653 C C . PHE A 1 82 ? -2.984 6.363 -4.375 1 95.5 82 PHE A C 1
ATOM 655 O O . PHE A 1 82 ? -1.977 7.055 -4.211 1 95.5 82 PHE A O 1
ATOM 662 N N . ILE A 1 83 ? -3.311 5.273 -3.611 1 95.25 83 ILE A N 1
ATOM 663 C CA . ILE A 1 83 ? -2.404 4.906 -2.527 1 95.25 83 ILE A CA 1
ATOM 664 C C . ILE A 1 83 ? -1.022 4.594 -3.096 1 95.25 83 ILE A C 1
ATOM 666 O O . ILE A 1 83 ? -0.012 4.746 -2.406 1 95.25 83 ILE A O 1
ATOM 670 N N . GLY A 1 84 ? -0.989 4.219 -4.352 1 94.5 84 GLY A N 1
ATOM 671 C CA . GLY A 1 84 ? 0.266 3.926 -5.023 1 94.5 84 GLY A CA 1
ATOM 672 C C . GLY A 1 84 ? 1.143 5.148 -5.215 1 94.5 84 GLY A C 1
ATOM 673 O O . GLY A 1 84 ? 2.332 5.027 -5.516 1 94.5 84 GLY A O 1
ATOM 674 N N . ASN A 1 85 ? 0.572 6.293 -5 1 93.69 85 ASN A N 1
ATOM 675 C CA . ASN A 1 85 ? 1.32 7.531 -5.172 1 93.69 85 ASN A CA 1
ATOM 676 C C . ASN A 1 85 ? 2.107 7.891 -3.914 1 93.69 85 ASN A C 1
ATOM 678 O O . ASN A 1 85 ? 2.9 8.836 -3.922 1 93.69 85 ASN A O 1
ATOM 682 N N . LEU A 1 86 ? 1.919 7.184 -2.869 1 95.56 86 LEU A N 1
ATOM 683 C CA . LEU A 1 86 ? 2.699 7.383 -1.651 1 95.56 86 LEU A CA 1
ATOM 684 C C . LEU A 1 86 ? 4.066 6.719 -1.77 1 95.56 86 LEU A C 1
ATOM 686 O O . LEU A 1 86 ? 4.293 5.645 -1.202 1 95.56 86 LEU A O 1
ATOM 690 N N . SER A 1 87 ? 4.992 7.406 -2.344 1 93.75 87 SER A N 1
ATOM 691 C CA . SER A 1 87 ? 6.25 6.82 -2.807 1 93.75 87 SER A CA 1
ATOM 692 C C . SER A 1 87 ? 7.168 6.488 -1.636 1 93.75 87 SER A C 1
ATOM 694 O O . SER A 1 87 ? 8.109 5.707 -1.783 1 93.75 87 SER A O 1
ATOM 696 N N . PHE A 1 88 ? 6.895 6.988 -0.414 1 95.31 88 PHE A N 1
ATOM 697 C CA . PHE A 1 88 ? 7.734 6.711 0.744 1 95.31 88 PHE A CA 1
ATOM 698 C C . PHE A 1 88 ? 7.023 5.793 1.727 1 95.31 88 PHE A C 1
ATOM 700 O O . PHE A 1 88 ? 7.523 5.535 2.822 1 95.31 88 PHE A O 1
ATOM 707 N N . LEU A 1 89 ? 5.871 5.23 1.307 1 96.38 89 LEU A N 1
ATOM 708 C CA . LEU A 1 89 ? 5.109 4.344 2.182 1 96.38 89 LEU A CA 1
ATOM 709 C C . LEU A 1 89 ? 5.895 3.074 2.484 1 96.38 89 LEU A C 1
ATOM 711 O O . LEU A 1 89 ? 6.484 2.473 1.582 1 96.38 89 LEU A O 1
ATOM 715 N N . ARG A 1 90 ? 5.844 2.684 3.768 1 97 90 ARG A N 1
ATOM 716 C CA . ARG A 1 90 ? 6.531 1.468 4.188 1 97 90 ARG A CA 1
ATOM 717 C C . ARG A 1 90 ? 5.559 0.483 4.828 1 97 90 ARG A C 1
ATOM 719 O O . ARG A 1 90 ? 5.742 -0.732 4.73 1 97 90 ARG A O 1
ATOM 726 N N . VAL A 1 91 ? 4.566 1.075 5.469 1 97.94 91 VAL A N 1
ATOM 727 C CA . VAL A 1 91 ? 3.59 0.218 6.133 1 97.94 91 VAL A CA 1
ATOM 728 C C . VAL A 1 91 ? 2.176 0.679 5.781 1 97.94 91 VAL A C 1
ATOM 730 O O . VAL A 1 91 ? 1.851 1.861 5.918 1 97.94 91 VAL A O 1
ATOM 733 N N . LEU A 1 92 ? 1.398 -0.206 5.285 1 97.88 92 LEU A N 1
ATOM 734 C CA . LEU A 1 92 ? -0.049 -0.072 5.16 1 97.88 92 LEU A CA 1
ATOM 735 C C . LEU A 1 92 ? -0.764 -1.214 5.875 1 97.88 92 LEU A C 1
ATOM 737 O O . LEU A 1 92 ? -0.53 -2.385 5.57 1 97.88 92 LEU A O 1
ATOM 741 N N . ASN A 1 93 ? -1.539 -0.908 6.824 1 98.38 93 ASN A N 1
ATOM 742 C CA . ASN A 1 93 ? -2.32 -1.918 7.527 1 98.38 93 ASN A CA 1
ATOM 743 C C . ASN A 1 93 ? -3.811 -1.583 7.52 1 98.38 93 ASN A C 1
ATOM 745 O O . ASN A 1 93 ? -4.238 -0.618 8.156 1 98.38 93 ASN A O 1
ATOM 749 N N . LEU A 1 94 ? -4.586 -2.352 6.789 1 97.25 94 LEU A N 1
ATOM 750 C CA . LEU A 1 94 ? -6.027 -2.18 6.641 1 97.25 94 LEU A CA 1
ATOM 751 C C . LEU A 1 94 ? -6.777 -3.393 7.18 1 97.25 94 LEU A C 1
ATOM 753 O O . LEU A 1 94 ? -7.957 -3.588 6.871 1 97.25 94 LEU A O 1
ATOM 757 N N . GLU A 1 95 ? -6.117 -4.195 8.016 1 96.06 95 GLU A N 1
ATOM 758 C CA . GLU A 1 95 ? -6.703 -5.445 8.484 1 96.06 95 GLU A CA 1
ATOM 759 C C . GLU A 1 95 ? -7.922 -5.188 9.367 1 96.06 95 GLU A C 1
ATOM 761 O O . GLU A 1 95 ? -7.984 -4.172 10.062 1 96.06 95 GLU A O 1
ATOM 766 N N . ASN A 1 96 ? -8.859 -6.086 9.336 1 95.44 96 ASN A N 1
ATOM 767 C CA . ASN A 1 96 ? -10.031 -6.07 10.195 1 95.44 96 ASN A CA 1
ATOM 768 C C . ASN A 1 96 ? -10.922 -4.867 9.906 1 95.44 96 ASN A C 1
ATOM 770 O O . ASN A 1 96 ? -11.328 -4.148 10.828 1 95.44 96 ASN A O 1
ATOM 774 N N . ASN A 1 97 ? -11.141 -4.5 8.664 1 96.88 97 ASN A N 1
ATOM 775 C CA . ASN A 1 97 ? -12.086 -3.553 8.086 1 96.88 97 ASN A CA 1
ATOM 776 C C . ASN A 1 97 ? -12.906 -4.195 6.969 1 96.88 97 ASN A C 1
ATOM 778 O O . ASN A 1 97 ? -12.75 -5.383 6.68 1 96.88 97 ASN A O 1
ATOM 782 N N . SER A 1 98 ? -13.852 -3.486 6.434 1 95.69 98 SER A N 1
ATOM 783 C CA . SER A 1 98 ? -14.711 -4.012 5.375 1 95.69 98 SER A CA 1
ATOM 784 C C . SER A 1 98 ? -14.445 -3.309 4.051 1 95.69 98 SER A C 1
ATOM 786 O O . SER A 1 98 ? -15.273 -2.514 3.59 1 95.69 98 SER A O 1
ATOM 788 N N . PHE A 1 99 ? -13.305 -3.66 3.477 1 94.12 99 PHE A N 1
ATOM 789 C CA . PHE A 1 99 ? -12.961 -3.09 2.18 1 94.12 99 PHE A CA 1
ATOM 790 C C . PHE A 1 99 ? -13.375 -4.023 1.051 1 94.12 99 PHE A C 1
ATOM 792 O O . PHE A 1 99 ? -13.203 -5.242 1.149 1 94.12 99 PHE A O 1
ATOM 799 N N . HIS A 1 100 ? -13.906 -3.479 0.01 1 89.25 100 HIS A N 1
ATOM 800 C CA . HIS A 1 100 ? -14.359 -4.23 -1.155 1 89.25 100 HIS A CA 1
ATOM 801 C C . HIS A 1 100 ? -13.797 -3.641 -2.443 1 89.25 100 HIS A C 1
ATOM 803 O O . HIS A 1 100 ? -13.188 -2.568 -2.428 1 89.25 100 HIS A O 1
ATOM 809 N N . GLN A 1 101 ? -13.805 -4.418 -3.521 1 81.38 101 GLN A N 1
ATOM 810 C CA . GLN A 1 101 ? -13.414 -3.898 -4.828 1 81.38 101 GLN A CA 1
ATOM 811 C C . GLN A 1 101 ? -14.367 -2.803 -5.289 1 81.38 101 GLN A C 1
ATOM 813 O O . GLN A 1 101 ? -15.586 -2.922 -5.125 1 81.38 101 GLN A O 1
ATOM 818 N N . ALA A 1 102 ? -13.656 -1.759 -5.719 1 71.5 102 ALA A N 1
ATOM 819 C CA . ALA A 1 102 ? -14.516 -0.708 -6.258 1 71.5 102 ALA A CA 1
ATOM 820 C C . ALA A 1 102 ? -15.266 -1.195 -7.492 1 71.5 102 ALA A C 1
ATOM 822 O O . ALA A 1 102 ? -14.734 -1.972 -8.289 1 71.5 102 ALA A O 1
ATOM 823 N N . ILE A 1 103 ? -16.547 -1.281 -7.492 1 55.19 103 ILE A N 1
ATOM 824 C CA . ILE A 1 103 ? -17.359 -1.627 -8.648 1 55.19 103 ILE A CA 1
ATOM 825 C C . ILE A 1 103 ? -17.188 -0.573 -9.734 1 55.19 103 ILE A C 1
ATOM 827 O O . ILE A 1 103 ? -17.312 0.626 -9.477 1 55.19 103 ILE A O 1
ATOM 831 N N . PRO A 1 104 ? -16.594 -1.033 -10.875 1 51.78 104 PRO A N 1
ATOM 832 C CA . PRO A 1 104 ? -16.516 -0.061 -11.969 1 51.78 104 PRO A CA 1
ATOM 833 C C . PRO A 1 104 ? -17.844 0.672 -12.203 1 51.78 104 PRO A C 1
ATOM 835 O O . PRO A 1 104 ? -18.906 0.145 -11.875 1 51.78 104 PRO A O 1
ATOM 838 N N . MET B 1 1 ? -32.031 -20.094 -51.625 1 43.66 1 MET B N 1
ATOM 839 C CA . MET B 1 1 ? -31.484 -19 -50.812 1 43.66 1 MET B CA 1
ATOM 840 C C . MET B 1 1 ? -31.094 -19.516 -49.438 1 43.66 1 MET B C 1
ATOM 842 O O . MET B 1 1 ? -31.953 -19.891 -48.625 1 43.66 1 MET B O 1
ATOM 846 N N . LYS B 1 2 ? -29.891 -20.188 -49.375 1 53.91 2 LYS B N 1
ATOM 847 C CA . LYS B 1 2 ? -29.406 -20.766 -48.125 1 53.91 2 LYS B CA 1
ATOM 848 C C . LYS B 1 2 ? -29.141 -19.656 -47.094 1 53.91 2 LYS B C 1
ATOM 850 O O . LYS B 1 2 ? -28.594 -18.609 -47.438 1 53.91 2 LYS B O 1
ATOM 855 N N . PRO B 1 3 ? -29.812 -19.641 -45.969 1 57.38 3 PRO B N 1
ATOM 856 C CA . PRO B 1 3 ? -29.531 -18.594 -44.969 1 57.38 3 PRO B CA 1
ATOM 857 C C . PRO B 1 3 ? -28.094 -18.609 -44.469 1 57.38 3 PRO B C 1
ATOM 859 O O . PRO B 1 3 ? -27.531 -19.688 -44.25 1 57.38 3 PRO B O 1
ATOM 862 N N . SER B 1 4 ? -27.156 -17.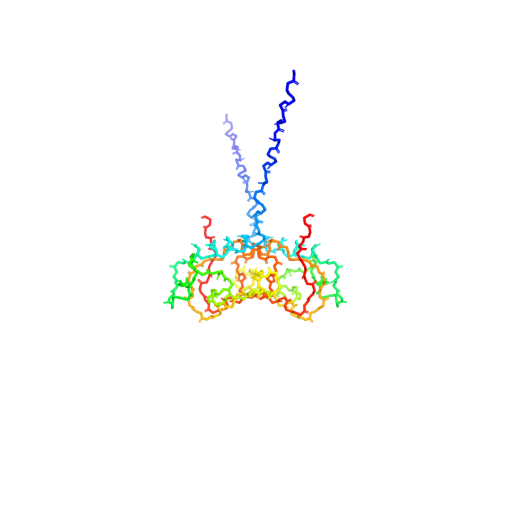719 -44.969 1 55.34 4 SER B N 1
ATOM 863 C CA . SER B 1 4 ? -25.812 -17.547 -44.438 1 55.34 4 SER B CA 1
ATOM 864 C C . SER B 1 4 ? -25.859 -17.094 -42.969 1 55.34 4 SER B C 1
ATOM 866 O O . SER B 1 4 ? -26.422 -16.047 -42.656 1 55.34 4 SER B O 1
ATOM 868 N N . PHE B 1 5 ? -25.891 -18.109 -42.094 1 54.41 5 PHE B N 1
ATOM 869 C CA . PHE B 1 5 ? -25.75 -17.781 -40.656 1 54.41 5 PHE B CA 1
ATOM 870 C C . PHE B 1 5 ? -24.422 -17.094 -40.406 1 54.41 5 PHE B C 1
ATOM 872 O O . PHE B 1 5 ? -23.359 -17.703 -40.562 1 54.41 5 PHE B O 1
ATOM 879 N N . ASN B 1 6 ? -24.344 -15.836 -40.594 1 50.66 6 ASN B N 1
ATOM 880 C CA . ASN B 1 6 ? -23.172 -15.109 -40.125 1 50.66 6 ASN B CA 1
ATOM 881 C C . ASN B 1 6 ? -22.953 -15.273 -38.625 1 50.66 6 ASN B C 1
ATOM 883 O O . ASN B 1 6 ? -23.812 -14.898 -37.844 1 50.66 6 ASN B O 1
ATOM 887 N N . ASN B 1 7 ? -22.25 -16.312 -38.281 1 52.72 7 ASN B N 1
ATOM 888 C CA . ASN B 1 7 ? -21.781 -16.453 -36.906 1 52.72 7 ASN B CA 1
ATOM 889 C C . ASN B 1 7 ? -21.109 -15.18 -36.406 1 52.72 7 ASN B C 1
ATOM 891 O O . ASN B 1 7 ? -20.078 -14.773 -36.938 1 52.72 7 ASN B O 1
ATOM 895 N N . PHE B 1 8 ? -21.906 -14.219 -35.969 1 50.5 8 PHE B N 1
ATOM 896 C CA . PHE B 1 8 ? -21.281 -13.117 -35.219 1 50.5 8 PHE B CA 1
ATOM 897 C C . PHE B 1 8 ? -20.406 -13.648 -34.094 1 50.5 8 PHE B C 1
ATOM 899 O O . PHE B 1 8 ? -20.906 -14.195 -33.125 1 50.5 8 PHE B O 1
ATOM 906 N N . LEU B 1 9 ? -19.234 -14.094 -34.438 1 45.47 9 LEU B N 1
ATOM 907 C CA . LEU B 1 9 ? -18.266 -14.336 -33.344 1 45.47 9 LEU B CA 1
ATOM 908 C C . LEU B 1 9 ? -18.109 -13.109 -32.469 1 45.47 9 LEU B C 1
ATOM 910 O O . LEU B 1 9 ? -17.719 -12.039 -32.938 1 45.47 9 LEU B O 1
ATOM 914 N N . GLY B 1 10 ? -18.984 -12.914 -31.562 1 49.38 10 GLY B N 1
ATOM 915 C CA . GLY B 1 10 ? -18.734 -11.891 -30.562 1 49.38 10 GLY B CA 1
ATOM 916 C C . GLY B 1 10 ? -17.297 -11.891 -30.047 1 49.38 10 GLY B C 1
ATOM 917 O O . GLY B 1 10 ? -16.75 -12.953 -29.734 1 49.38 10 GLY B O 1
ATOM 918 N N . SER B 1 11 ? -16.453 -11.078 -30.531 1 48.19 11 SER B N 1
ATOM 919 C CA . SER B 1 11 ? -15.133 -10.883 -29.953 1 48.19 11 SER B CA 1
ATOM 920 C C . SER B 1 11 ? -15.195 -10.781 -28.438 1 48.19 11 SER B C 1
ATOM 922 O O . SER B 1 11 ? -15.836 -9.875 -27.891 1 48.19 11 SER B O 1
ATOM 924 N N . ALA B 1 12 ? -15.156 -11.859 -27.688 1 44.12 12 ALA B N 1
ATOM 925 C CA . ALA B 1 12 ? -15.008 -11.781 -26.234 1 44.12 12 ALA B CA 1
ATOM 926 C C . ALA B 1 12 ? -13.836 -10.875 -25.859 1 44.12 12 ALA B C 1
ATOM 928 O O . ALA B 1 12 ? -12.719 -11.062 -26.344 1 44.12 12 ALA B O 1
ATOM 929 N N . THR B 1 13 ? -13.961 -9.672 -25.672 1 47.66 13 THR B N 1
ATOM 930 C CA . THR B 1 13 ? -12.914 -8.922 -25 1 47.66 13 THR B CA 1
ATOM 931 C C . THR B 1 13 ? -12.266 -9.766 -23.906 1 47.66 13 THR B C 1
ATOM 933 O O . THR B 1 13 ? -12.961 -10.391 -23.109 1 47.66 13 THR B O 1
ATOM 936 N N . PRO B 1 14 ? -11.094 -10.211 -24.094 1 43.88 14 PRO B N 1
ATOM 937 C CA . PRO B 1 14 ? -10.5 -11.008 -23.031 1 43.88 14 PRO B CA 1
ATOM 938 C C . PRO B 1 14 ? -10.766 -10.422 -21.641 1 43.88 14 PRO B C 1
ATOM 940 O O . PRO B 1 14 ? -10.617 -9.211 -21.438 1 43.88 14 PRO B O 1
ATOM 943 N N . VAL B 1 15 ? -11.727 -10.812 -20.875 1 44.41 15 VAL B N 1
ATOM 944 C CA . VAL B 1 15 ? -11.883 -10.5 -19.453 1 44.41 15 VAL B CA 1
ATOM 945 C C . VAL B 1 15 ? -10.508 -10.461 -18.781 1 44.41 15 VAL B C 1
ATOM 947 O O . VAL B 1 15 ? -9.812 -11.477 -18.719 1 44.41 15 VAL B O 1
ATOM 950 N N . VAL B 1 16 ? -9.602 -9.484 -19.109 1 50 16 VAL B N 1
ATOM 951 C CA . VAL B 1 16 ? -8.461 -9.375 -18.219 1 50 16 VAL B CA 1
ATOM 952 C C . VAL B 1 16 ? -8.859 -9.844 -16.812 1 50 16 VAL B C 1
ATOM 954 O O . VAL B 1 16 ? -9.742 -9.25 -16.188 1 50 16 VAL B O 1
ATOM 957 N N . THR B 1 17 ? -8.727 -11.062 -16.422 1 58.72 17 THR B N 1
ATOM 958 C CA . THR B 1 17 ? -9.109 -11.586 -15.125 1 58.72 17 THR B CA 1
ATOM 959 C C . THR B 1 17 ? -8.453 -10.789 -14 1 58.72 17 THR B C 1
ATOM 961 O O . THR B 1 17 ? -7.391 -10.188 -14.195 1 58.72 17 THR B O 1
ATOM 964 N N . GLU B 1 18 ? -9.164 -10.023 -13.117 1 63.69 18 GLU B N 1
ATOM 965 C CA . GLU B 1 18 ? -8.773 -9.305 -11.914 1 63.69 18 GLU B CA 1
ATOM 966 C C . GLU B 1 18 ? -7.465 -9.852 -11.344 1 63.69 18 GLU B C 1
ATOM 968 O O . GLU B 1 18 ? -6.629 -9.094 -10.852 1 63.69 18 GLU B O 1
ATOM 973 N N . ASN B 1 19 ? -7.098 -11.078 -11.75 1 84.56 19 ASN B N 1
ATOM 974 C CA . ASN B 1 19 ? -5.852 -11.719 -11.32 1 84.56 19 ASN B CA 1
ATOM 975 C C . ASN B 1 19 ? -4.668 -11.25 -12.164 1 84.56 19 ASN B C 1
ATOM 977 O O . ASN B 1 19 ? -3.555 -11.117 -11.656 1 84.56 19 ASN B O 1
ATOM 981 N N . GLU B 1 20 ? -5.047 -10.789 -13.328 1 90.56 20 GLU B N 1
ATOM 982 C CA . GLU B 1 20 ? -3.979 -10.297 -14.188 1 90.56 20 GLU B CA 1
ATOM 983 C C . GLU B 1 20 ? -3.467 -8.938 -13.719 1 90.56 20 GLU B C 1
ATOM 985 O O . GLU B 1 20 ? -2.27 -8.656 -13.805 1 90.56 20 GLU B O 1
ATOM 990 N N . THR B 1 21 ? -4.305 -8.156 -13.227 1 93.56 21 THR B N 1
ATOM 991 C CA . THR B 1 21 ? -3.918 -6.848 -12.719 1 93.56 21 THR B CA 1
ATOM 992 C C . THR B 1 21 ? -2.982 -6.988 -11.516 1 93.56 21 THR B C 1
ATOM 994 O O . THR B 1 21 ? -1.998 -6.254 -11.406 1 93.56 21 THR B O 1
ATOM 997 N N . ASP B 1 22 ? -3.248 -7.945 -10.734 1 95.88 22 ASP B N 1
ATOM 998 C CA . ASP B 1 22 ? -2.391 -8.195 -9.578 1 95.88 22 ASP B CA 1
ATOM 999 C C . ASP B 1 22 ? -0.995 -8.633 -10.016 1 95.88 22 ASP B C 1
ATOM 1001 O O . ASP B 1 22 ? 0.009 -8.125 -9.516 1 95.88 22 ASP B O 1
ATOM 1005 N N . LYS B 1 23 ? -1.034 -9.531 -10.906 1 95.19 23 LYS B N 1
ATOM 1006 C CA . LYS B 1 23 ? 0.248 -10.023 -11.398 1 95.19 23 LYS B CA 1
ATOM 1007 C C . LYS B 1 23 ? 1.074 -8.891 -12.008 1 95.19 23 LYS B C 1
ATOM 1009 O O . LYS B 1 23 ? 2.268 -8.766 -11.719 1 95.19 23 LYS B O 1
ATOM 1014 N N . ARG B 1 24 ? 0.474 -8.109 -12.781 1 95.75 24 ARG B N 1
ATOM 1015 C CA . ARG B 1 24 ? 1.163 -6.984 -13.406 1 95.75 24 ARG B CA 1
ATOM 1016 C C . ARG B 1 24 ? 1.7 -6.016 -12.359 1 95.75 24 ARG B C 1
ATOM 1018 O O . ARG B 1 24 ? 2.81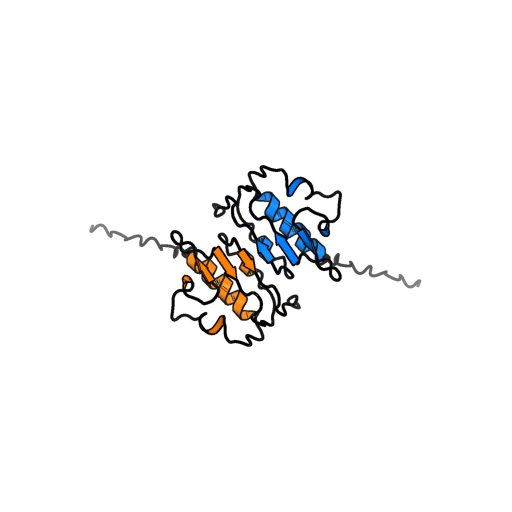8 -5.516 -12.484 1 95.75 24 ARG B O 1
ATOM 1025 N N . ALA B 1 25 ? 0.916 -5.77 -11.367 1 96.62 25 ALA B N 1
ATOM 1026 C CA . ALA B 1 25 ? 1.352 -4.871 -10.297 1 96.62 25 ALA B CA 1
ATOM 1027 C C . ALA B 1 25 ? 2.615 -5.395 -9.625 1 96.62 25 ALA B C 1
ATOM 1029 O O . ALA B 1 25 ? 3.547 -4.629 -9.359 1 96.62 25 ALA B O 1
ATOM 1030 N N . LEU B 1 26 ? 2.721 -6.723 -9.406 1 97.25 26 LEU B N 1
ATOM 1031 C CA . LEU B 1 26 ? 3.887 -7.316 -8.766 1 97.25 26 LEU B CA 1
ATOM 1032 C C . LEU B 1 26 ? 5.102 -7.27 -9.688 1 97.25 26 LEU B C 1
ATOM 1034 O O . LEU B 1 26 ? 6.219 -7.008 -9.234 1 97.25 26 LEU B O 1
ATOM 1038 N N . LEU B 1 27 ? 4.816 -7.496 -10.93 1 96.75 27 LEU B N 1
ATOM 1039 C CA . LEU B 1 27 ? 5.926 -7.469 -11.883 1 96.75 27 LEU B CA 1
ATOM 1040 C C . LEU B 1 27 ? 6.48 -6.055 -12.023 1 96.75 27 LEU B C 1
ATOM 1042 O O . LEU B 1 27 ? 7.695 -5.863 -12.125 1 96.75 27 LEU B O 1
ATOM 1046 N N . GLU B 1 28 ? 5.613 -5.121 -12 1 96.62 28 GLU B N 1
ATOM 1047 C CA . GLU B 1 28 ? 6.062 -3.734 -12.031 1 96.62 28 GLU B CA 1
ATOM 1048 C C . GLU B 1 28 ? 6.828 -3.371 -10.766 1 96.62 28 GLU B C 1
ATOM 1050 O O . GLU B 1 28 ? 7.812 -2.633 -10.812 1 96.62 28 GLU B O 1
ATOM 1055 N N . PHE B 1 29 ? 6.422 -3.869 -9.641 1 96.38 29 PHE B N 1
ATOM 1056 C CA . PHE B 1 29 ? 7.133 -3.678 -8.383 1 96.38 29 PHE B CA 1
ATOM 1057 C C . PHE B 1 29 ? 8.531 -4.273 -8.453 1 96.38 29 PHE B C 1
ATOM 1059 O O . PHE B 1 29 ? 9.516 -3.604 -8.133 1 96.38 29 PHE B O 1
ATOM 1066 N N . LYS B 1 30 ? 8.555 -5.453 -8.922 1 96.88 30 LYS B N 1
ATOM 1067 C CA . LYS B 1 30 ? 9.836 -6.148 -9.047 1 96.88 30 LYS B CA 1
ATOM 1068 C C . LYS B 1 30 ? 10.789 -5.387 -9.961 1 96.88 30 LYS B C 1
ATOM 1070 O O . LYS B 1 30 ? 11.992 -5.328 -9.703 1 96.88 30 LYS B O 1
ATOM 1075 N N . ALA B 1 31 ? 10.305 -4.797 -10.992 1 96.56 31 ALA B N 1
ATOM 1076 C CA . ALA B 1 31 ? 11.102 -4.086 -11.984 1 96.56 31 ALA B CA 1
ATOM 1077 C C . ALA B 1 31 ? 11.797 -2.877 -11.359 1 96.56 31 ALA B C 1
ATOM 1079 O O . ALA B 1 31 ? 12.781 -2.373 -11.906 1 96.56 31 ALA B O 1
ATOM 1080 N N . LYS B 1 32 ? 11.281 -2.416 -10.211 1 96.38 32 LYS B N 1
ATOM 1081 C CA . LYS B 1 32 ? 11.859 -1.236 -9.57 1 96.38 32 LYS B CA 1
ATOM 1082 C C . LYS B 1 32 ? 12.859 -1.63 -8.492 1 96.38 32 LYS B C 1
ATOM 1084 O O . LYS B 1 32 ? 13.453 -0.765 -7.84 1 96.38 32 LYS B O 1
ATOM 1089 N N . ILE B 1 33 ? 13.031 -2.928 -8.273 1 96.06 33 ILE B N 1
ATOM 1090 C CA . ILE B 1 33 ? 14.016 -3.428 -7.316 1 96.06 33 ILE B CA 1
ATOM 1091 C C . ILE B 1 33 ? 15.383 -3.52 -7.984 1 96.06 33 ILE B C 1
ATOM 1093 O O . ILE B 1 33 ? 15.531 -4.168 -9.023 1 96.06 33 ILE B O 1
ATOM 1097 N N . ILE B 1 34 ? 16.359 -2.879 -7.473 1 96.44 34 ILE B N 1
ATOM 1098 C CA . ILE B 1 34 ? 17.719 -2.82 -8.016 1 96.44 34 ILE B CA 1
ATOM 1099 C C . ILE B 1 34 ? 18.562 -3.932 -7.406 1 96.44 34 ILE B C 1
ATOM 1101 O O . ILE B 1 34 ? 19.484 -4.445 -8.047 1 96.44 34 ILE B O 1
ATOM 1105 N N . ASP B 1 35 ? 18.266 -4.27 -6.102 1 97.38 35 ASP B N 1
ATOM 1106 C CA . ASP B 1 35 ? 19.016 -5.312 -5.406 1 97.38 35 ASP B CA 1
ATOM 1107 C C . ASP B 1 35 ? 18.094 -6.16 -4.531 1 97.38 35 ASP B C 1
ATOM 1109 O O . ASP B 1 35 ? 17.391 -5.633 -3.66 1 97.38 35 ASP B O 1
ATOM 1113 N N . ASP B 1 36 ? 18.031 -7.387 -4.809 1 96.69 36 ASP B N 1
ATOM 1114 C CA . ASP B 1 36 ? 17.375 -8.414 -4.008 1 96.69 36 ASP B CA 1
ATOM 1115 C C . ASP B 1 36 ? 18.391 -9.344 -3.355 1 96.69 36 ASP B C 1
ATOM 1117 O O . ASP B 1 36 ? 18.578 -10.484 -3.793 1 96.69 36 ASP B O 1
ATOM 1121 N N . HIS B 1 37 ? 18.844 -8.875 -2.246 1 94.69 37 HIS B N 1
ATOM 1122 C CA . HIS B 1 37 ? 20.047 -9.43 -1.635 1 94.69 37 HIS B CA 1
ATOM 1123 C C . HIS B 1 37 ? 19.891 -10.914 -1.33 1 94.69 37 HIS B C 1
ATOM 1125 O O . HIS B 1 37 ? 20.781 -11.711 -1.603 1 94.69 37 HIS B O 1
ATOM 1131 N N . PHE B 1 38 ? 18.781 -11.367 -0.837 1 96.12 38 PHE B N 1
ATOM 1132 C CA . PHE B 1 38 ? 18.578 -12.742 -0.377 1 96.12 38 PHE B CA 1
ATOM 1133 C C . PHE B 1 38 ? 17.859 -13.562 -1.439 1 96.12 38 PHE B C 1
ATOM 1135 O O . PHE B 1 38 ? 17.594 -14.75 -1.239 1 96.12 38 PHE B O 1
ATOM 1142 N N . GLY B 1 39 ? 17.453 -12.969 -2.531 1 95.56 39 GLY B N 1
ATOM 1143 C CA . GLY B 1 39 ? 16.797 -13.672 -3.615 1 95.56 39 GLY B CA 1
ATOM 1144 C C . GLY B 1 39 ? 15.367 -14.062 -3.289 1 95.56 39 GLY B C 1
ATOM 1145 O O . GLY B 1 39 ? 14.898 -15.133 -3.699 1 95.56 39 GLY B O 1
ATOM 1146 N N . VAL B 1 40 ? 14.711 -13.258 -2.496 1 94.31 40 VAL B N 1
ATOM 1147 C CA . VAL B 1 40 ? 13.352 -13.555 -2.064 1 94.31 40 VAL B CA 1
ATOM 1148 C C . VAL B 1 40 ? 12.414 -13.555 -3.271 1 94.31 40 VAL B C 1
ATOM 1150 O O . VAL B 1 40 ? 11.469 -14.352 -3.328 1 94.31 40 VAL B O 1
ATOM 1153 N N . MET B 1 41 ? 12.734 -12.766 -4.305 1 95.38 41 MET B N 1
ATOM 1154 C CA . MET B 1 41 ? 11.836 -12.609 -5.441 1 95.38 41 MET B CA 1
ATOM 1155 C C . MET B 1 41 ? 12.195 -13.594 -6.559 1 95.38 41 MET B C 1
ATOM 1157 O O . MET B 1 41 ? 11.695 -13.469 -7.676 1 95.38 41 MET B O 1
ATOM 1161 N N . HIS B 1 42 ? 12.953 -14.609 -6.25 1 94.81 42 HIS B N 1
ATOM 1162 C CA . HIS B 1 42 ? 13.266 -15.641 -7.234 1 94.81 42 HIS B CA 1
ATOM 1163 C C . HIS B 1 42 ? 12.023 -16.453 -7.594 1 94.81 42 HIS B C 1
ATOM 1165 O O . HIS B 1 42 ? 11.898 -16.953 -8.719 1 94.81 42 HIS B O 1
ATOM 1171 N N . SER B 1 43 ? 11.117 -16.531 -6.609 1 94.25 43 SER B N 1
ATOM 1172 C CA . SER B 1 43 ? 9.898 -17.281 -6.863 1 94.25 43 SER B CA 1
ATOM 1173 C C . SER B 1 43 ? 8.961 -16.531 -7.793 1 94.25 43 SER B C 1
ATOM 1175 O O . SER B 1 43 ? 8 -17.094 -8.32 1 94.25 43 SER B O 1
ATOM 1177 N N . TRP B 1 44 ? 9.188 -15.18 -7.934 1 94.81 44 TRP B N 1
ATOM 1178 C CA . TRP B 1 44 ? 8.328 -14.328 -8.75 1 94.81 44 TRP B CA 1
ATOM 1179 C C . TRP B 1 44 ? 8.617 -14.523 -10.234 1 94.81 44 TRP B C 1
ATOM 1181 O O . TRP B 1 44 ? 9.133 -13.617 -10.898 1 94.81 44 TRP B O 1
ATOM 1191 N N . ASN B 1 45 ? 8.148 -15.648 -10.75 1 89.5 45 ASN B N 1
ATOM 1192 C CA . ASN B 1 45 ? 8.367 -15.992 -12.148 1 89.5 45 ASN B CA 1
ATOM 1193 C C . ASN B 1 45 ? 7.129 -16.625 -12.773 1 89.5 45 ASN B C 1
ATOM 1195 O O . ASN B 1 45 ? 6.082 -16.719 -12.125 1 89.5 45 ASN B O 1
ATOM 1199 N N . ASN B 1 46 ? 7.215 -16.969 -14.016 1 87.44 46 ASN B N 1
ATOM 1200 C CA . ASN B 1 46 ? 6.035 -17.422 -14.75 1 87.44 46 ASN B CA 1
ATOM 1201 C C . ASN B 1 46 ? 5.844 -18.922 -14.625 1 87.44 46 ASN B C 1
ATOM 1203 O O . ASN B 1 46 ? 5.012 -19.5 -15.328 1 87.44 46 ASN B O 1
ATOM 1207 N N . THR B 1 47 ? 6.484 -19.562 -13.703 1 91 47 THR B N 1
ATOM 1208 C CA . THR B 1 47 ? 6.414 -21.016 -13.625 1 91 47 THR B CA 1
ATOM 1209 C C . THR B 1 47 ? 5.336 -21.453 -12.641 1 91 47 THR B C 1
ATOM 1211 O O . THR B 1 47 ? 4.801 -22.562 -12.742 1 91 47 THR B O 1
ATOM 1214 N N . ILE B 1 48 ? 5.059 -20.688 -11.609 1 92.38 48 ILE B N 1
ATOM 1215 C CA . ILE B 1 48 ? 4.031 -21 -10.625 1 92.38 48 ILE B CA 1
ATOM 1216 C C . ILE B 1 48 ? 3.059 -19.828 -10.508 1 92.38 48 ILE B C 1
ATOM 1218 O O . ILE B 1 48 ? 3.414 -18.688 -10.797 1 92.38 48 ILE B O 1
ATOM 1222 N N . PRO B 1 49 ? 1.837 -20.141 -10.086 1 93.62 49 PRO B N 1
ATOM 1223 C CA . PRO B 1 49 ? 0.883 -19.047 -9.867 1 93.62 49 PRO B CA 1
ATOM 1224 C C . PRO B 1 49 ? 1.358 -18.047 -8.82 1 93.62 49 PRO B C 1
ATOM 1226 O O . PRO B 1 49 ? 2.02 -18.438 -7.852 1 93.62 49 PRO B O 1
ATOM 1229 N N . PHE B 1 50 ? 1.02 -16.812 -9.023 1 95.19 50 PHE B N 1
ATOM 1230 C CA . PHE B 1 50 ? 1.593 -15.766 -8.188 1 95.19 50 PHE B CA 1
ATOM 1231 C C . PHE B 1 50 ? 1.127 -15.914 -6.742 1 95.19 50 PHE B C 1
ATOM 1233 O O . PHE B 1 50 ? 1.795 -15.445 -5.816 1 95.19 50 PHE B O 1
ATOM 1240 N N . CYS B 1 51 ? 0.017 -16.594 -6.477 1 96.56 51 CYS B N 1
ATOM 1241 C CA . CYS B 1 51 ? -0.446 -16.781 -5.109 1 96.56 51 CYS B CA 1
ATOM 1242 C C . CYS B 1 51 ? 0.474 -17.734 -4.352 1 96.56 51 CYS B C 1
ATOM 1244 O O . CYS B 1 51 ? 0.388 -17.844 -3.127 1 96.56 51 CYS B O 1
ATOM 1246 N N . GLN B 1 52 ? 1.421 -18.312 -4.984 1 95.94 52 GLN B N 1
ATOM 1247 C CA . GLN B 1 52 ? 2.389 -19.203 -4.355 1 95.94 52 GLN B CA 1
ATOM 1248 C C . GLN B 1 52 ? 3.756 -18.547 -4.234 1 95.94 52 GLN B C 1
ATOM 1250 O O . GLN B 1 52 ? 4.707 -19.141 -3.736 1 95.94 52 GLN B O 1
ATOM 1255 N N . TRP B 1 53 ? 3.871 -17.359 -4.727 1 96.75 53 TRP B N 1
ATOM 1256 C CA . TRP B 1 53 ? 5.141 -16.656 -4.617 1 96.75 53 TRP B CA 1
ATOM 1257 C C . TRP B 1 53 ? 5.488 -16.375 -3.16 1 96.75 53 TRP B C 1
ATOM 1259 O O . TRP B 1 53 ? 4.598 -16.141 -2.338 1 96.75 53 TRP B O 1
ATOM 1269 N N . HIS B 1 54 ? 6.758 -16.312 -2.855 1 96.56 54 HIS B N 1
ATOM 1270 C CA . HIS B 1 54 ? 7.215 -16 -1.505 1 96.56 54 HIS B CA 1
ATOM 1271 C C . HIS B 1 54 ? 6.77 -14.617 -1.074 1 96.56 54 HIS B C 1
ATOM 1273 O O . HIS B 1 54 ? 6.785 -13.68 -1.876 1 96.56 54 HIS B O 1
ATOM 1279 N N . VAL B 1 55 ? 6.305 -14.453 0.137 1 97.69 55 VAL B N 1
ATOM 1280 C CA . VAL B 1 55 ? 5.965 -13.219 0.838 1 97.69 55 VAL B CA 1
ATOM 1281 C C . VAL B 1 55 ? 4.645 -12.672 0.31 1 97.69 55 VAL B C 1
ATOM 1283 O O . VAL B 1 55 ? 4.234 -11.562 0.667 1 97.69 55 VAL B O 1
ATOM 1286 N N . VAL B 1 56 ? 3.988 -13.391 -0.7 1 97.69 56 VAL B N 1
ATOM 1287 C CA . VAL B 1 56 ? 2.699 -13 -1.261 1 97.69 56 VAL B CA 1
ATOM 1288 C C . VAL B 1 56 ? 1.593 -13.875 -0.667 1 97.69 56 VAL B C 1
ATOM 1290 O O . VAL B 1 56 ? 1.741 -15.094 -0.566 1 97.69 56 VAL B O 1
ATOM 1293 N N . SER B 1 57 ? 0.48 -13.281 -0.169 1 97.94 57 SER B N 1
ATOM 1294 C CA . SER B 1 57 ? -0.71 -14.008 0.257 1 97.94 57 SER B CA 1
ATOM 1295 C C . SER B 1 57 ? -1.935 -13.586 -0.549 1 97.94 57 SER B C 1
ATOM 1297 O O . SER B 1 57 ? -2.121 -12.398 -0.83 1 97.94 57 SER B O 1
ATOM 1299 N N . CYS B 1 58 ? -2.719 -14.523 -0.889 1 96.81 58 CYS B N 1
ATOM 1300 C CA . CYS B 1 58 ? -3.949 -14.289 -1.633 1 96.81 58 CYS B CA 1
ATOM 1301 C C . CYS B 1 58 ? -5.168 -14.719 -0.826 1 96.81 58 CYS B C 1
ATOM 1303 O O . CYS B 1 58 ? -5.062 -15.586 0.044 1 96.81 58 CYS B O 1
ATOM 1305 N N . GLY B 1 59 ? -6.262 -13.984 -1.125 1 94.5 59 GLY B N 1
ATOM 1306 C CA . GLY B 1 59 ? -7.516 -14.492 -0.589 1 94.5 59 GLY B CA 1
ATOM 1307 C C . GLY B 1 59 ? -7.883 -15.859 -1.12 1 94.5 59 GLY B C 1
ATOM 1308 O O . GLY B 1 59 ? -7.648 -16.156 -2.293 1 94.5 59 GLY B O 1
ATOM 1309 N N . HIS B 1 60 ? -8.43 -16.672 -0.327 1 92.12 60 HIS B N 1
ATOM 1310 C CA . HIS B 1 60 ? -8.719 -18.062 -0.681 1 92.12 60 HIS B CA 1
ATOM 1311 C C . HIS B 1 60 ? -9.828 -18.141 -1.724 1 92.12 60 HIS B C 1
ATOM 1313 O O . HIS B 1 60 ? -9.797 -19 -2.605 1 92.12 60 HIS B O 1
ATOM 1319 N N . ARG B 1 61 ? -10.719 -17.188 -1.664 1 89.31 61 ARG B N 1
ATOM 1320 C CA . ARG B 1 61 ? -11.883 -17.266 -2.539 1 89.31 61 ARG B CA 1
ATOM 1321 C C . ARG B 1 61 ? -11.641 -16.531 -3.848 1 89.31 61 ARG B C 1
ATOM 1323 O O . ARG B 1 61 ? -11.703 -17.125 -4.926 1 89.31 61 ARG B O 1
ATOM 1330 N N . HIS B 1 62 ? -11.195 -15.328 -3.822 1 89.38 62 HIS B N 1
ATOM 1331 C CA . HIS B 1 62 ? -11.102 -14.477 -5.008 1 89.38 62 HIS B CA 1
ATOM 1332 C C . HIS B 1 62 ? -9.711 -14.555 -5.629 1 89.38 62 HIS B C 1
ATOM 1334 O O . HIS B 1 62 ? -9.5 -14.086 -6.75 1 89.38 62 HIS B O 1
ATOM 1340 N N . GLN B 1 63 ? -8.758 -15.172 -4.863 1 93.69 63 GLN B N 1
ATOM 1341 C CA . GLN B 1 63 ? -7.402 -15.398 -5.344 1 93.69 63 GLN B CA 1
ATOM 1342 C C . GLN B 1 63 ? -6.723 -14.078 -5.707 1 93.69 63 GLN B C 1
ATOM 1344 O O . GLN B 1 63 ? -5.945 -14.023 -6.664 1 93.69 63 GLN B O 1
ATOM 1349 N N . ARG B 1 64 ? -7.145 -13.008 -5.023 1 94.12 64 ARG B N 1
ATOM 1350 C CA . ARG B 1 64 ? -6.512 -11.695 -5.137 1 94.12 64 ARG B CA 1
ATOM 1351 C C . ARG B 1 64 ? -5.512 -11.469 -4.008 1 94.12 64 ARG B C 1
ATOM 1353 O O . ARG B 1 64 ? -5.637 -12.062 -2.934 1 94.12 64 ARG B O 1
ATOM 1360 N N . ILE B 1 65 ? -4.512 -10.672 -4.25 1 96.75 65 ILE B N 1
ATOM 1361 C CA . ILE B 1 65 ? -3.461 -10.422 -3.271 1 96.75 65 ILE B CA 1
ATOM 1362 C C . ILE B 1 65 ? -4.023 -9.617 -2.102 1 96.75 65 ILE B C 1
ATOM 1364 O O . ILE B 1 65 ? -4.617 -8.555 -2.299 1 96.75 65 ILE B O 1
ATOM 1368 N N . THR B 1 66 ? -3.799 -10.172 -0.886 1 97.44 66 THR B N 1
ATOM 1369 C CA . THR B 1 66 ? -4.293 -9.492 0.308 1 97.44 66 THR B CA 1
ATOM 1370 C C . THR B 1 66 ? -3.137 -9.016 1.18 1 97.44 66 THR B C 1
ATOM 1372 O O . THR B 1 66 ? -3.307 -8.125 2.016 1 97.44 66 THR B O 1
ATOM 1375 N N . LYS B 1 67 ? -1.934 -9.594 0.991 1 98.31 67 LYS B N 1
ATOM 1376 C CA . LYS B 1 67 ? -0.803 -9.25 1.849 1 98.31 67 LYS B CA 1
ATOM 1377 C C . LYS B 1 67 ? 0.517 -9.359 1.091 1 98.31 67 LYS B C 1
ATOM 1379 O O . LYS B 1 67 ? 0.73 -10.312 0.342 1 98.31 67 LYS B O 1
ATOM 1384 N N . LEU B 1 68 ? 1.39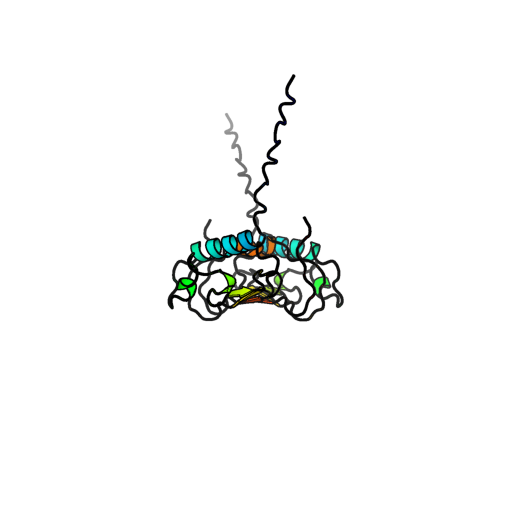 -8.375 1.226 1 98.06 68 LEU B N 1
ATOM 1385 C CA . LEU B 1 68 ? 2.807 -8.391 0.877 1 98.06 68 LEU B CA 1
ATOM 1386 C C . LEU B 1 68 ? 3.668 -8.102 2.102 1 98.06 68 LEU B C 1
ATOM 1388 O O . LEU B 1 68 ? 3.703 -6.969 2.586 1 98.06 68 LEU B O 1
ATOM 1392 N N . ASP B 1 69 ? 4.238 -9.055 2.621 1 97.69 69 ASP B N 1
ATOM 1393 C CA . ASP B 1 69 ? 5.102 -8.891 3.787 1 97.69 69 ASP B CA 1
ATOM 1394 C C . ASP B 1 69 ? 6.574 -9.031 3.408 1 97.69 69 ASP B C 1
ATOM 1396 O O . ASP B 1 69 ? 7.125 -10.133 3.455 1 97.69 69 ASP B O 1
ATOM 1400 N N . LEU B 1 70 ? 7.234 -7.938 3.096 1 96.94 70 LEU B N 1
ATOM 1401 C CA . LEU B 1 70 ? 8.617 -7.891 2.641 1 96.94 70 LEU B CA 1
ATOM 1402 C C . LEU B 1 70 ? 9.523 -7.266 3.701 1 96.94 70 LEU B C 1
ATOM 1404 O O . LEU B 1 70 ? 10.531 -6.637 3.373 1 96.94 70 LEU B O 1
ATOM 1408 N N . ARG B 1 71 ? 9.102 -7.402 4.926 1 96.44 71 ARG B N 1
ATOM 1409 C CA . ARG B 1 71 ? 9.836 -6.777 6.02 1 96.44 71 ARG B CA 1
ATOM 1410 C C . ARG B 1 71 ? 11.227 -7.391 6.168 1 96.44 71 ARG B C 1
ATOM 1412 O O . ARG B 1 71 ? 11.375 -8.609 6.156 1 96.44 71 ARG B O 1
ATOM 1419 N N . SER B 1 72 ? 12.266 -6.594 6.25 1 96.69 72 SER B N 1
ATOM 1420 C CA . SER B 1 72 ? 13.617 -6.953 6.684 1 96.69 72 SER B CA 1
ATOM 1421 C C . SER B 1 72 ? 14.242 -7.969 5.738 1 96.69 72 SER B C 1
ATOM 1423 O O . SER B 1 72 ? 14.859 -8.938 6.184 1 96.69 72 SER B O 1
ATOM 1425 N N . ILE B 1 73 ? 14.117 -7.781 4.41 1 95.06 73 ILE B N 1
ATOM 1426 C CA . ILE B 1 73 ? 14.727 -8.719 3.473 1 95.06 73 ILE B CA 1
ATOM 1427 C C . ILE B 1 73 ? 15.781 -8 2.633 1 95.06 73 ILE B C 1
ATOM 1429 O O . ILE B 1 73 ? 16.203 -8.508 1.588 1 95.06 73 ILE B O 1
ATOM 1433 N N . LYS B 1 74 ? 16.141 -6.785 3.029 1 96.62 74 LYS B N 1
ATOM 1434 C CA . LYS B 1 74 ? 17.281 -6.004 2.539 1 96.62 74 LYS B CA 1
ATOM 1435 C C . LYS B 1 74 ? 17.125 -5.695 1.052 1 96.62 74 LYS B C 1
ATOM 1437 O O . LYS B 1 74 ? 18.078 -5.82 0.287 1 96.62 74 LYS B O 1
ATOM 1442 N N . LEU B 1 75 ? 15.906 -5.312 0.654 1 96.81 75 LEU B N 1
ATOM 1443 C CA . LEU B 1 75 ? 15.68 -4.871 -0.716 1 96.81 75 LEU B CA 1
ATOM 1444 C C . LEU B 1 75 ? 16.188 -3.449 -0.922 1 96.81 75 LEU B C 1
ATOM 1446 O O . LEU B 1 75 ? 16.156 -2.637 0.006 1 96.81 75 LEU B O 1
ATOM 1450 N N . VAL B 1 76 ? 16.672 -3.219 -2.105 1 97.06 76 VAL B N 1
ATOM 1451 C CA . VAL B 1 76 ? 17.031 -1.874 -2.541 1 97.06 76 VAL B CA 1
ATOM 1452 C C . VAL B 1 76 ? 16.266 -1.521 -3.814 1 97.06 76 VAL B C 1
ATOM 1454 O O . VAL B 1 76 ? 16.234 -2.309 -4.766 1 97.06 76 VAL B O 1
ATOM 1457 N N . GLY B 1 77 ? 15.609 -0.348 -3.809 1 96.75 77 GLY B N 1
ATOM 1458 C CA . GLY B 1 77 ? 14.867 0.076 -4.984 1 96.75 77 GLY B CA 1
ATOM 1459 C C . GLY B 1 77 ? 13.852 1.157 -4.688 1 96.75 77 GLY B C 1
ATOM 1460 O O . GLY B 1 77 ? 14.07 2.002 -3.818 1 96.75 77 GLY B O 1
ATOM 1461 N N . SER B 1 78 ? 12.758 1.188 -5.453 1 95.75 78 SER B N 1
ATOM 1462 C CA . SER B 1 78 ? 11.664 2.135 -5.262 1 95.75 78 SER B CA 1
ATOM 1463 C C . SER B 1 78 ? 10.312 1.448 -5.391 1 95.75 78 SER B C 1
ATOM 1465 O O . SER B 1 78 ? 10.219 0.346 -5.934 1 95.75 78 SER B O 1
ATOM 1467 N N . ILE B 1 79 ? 9.344 2.104 -4.805 1 94.62 79 ILE B N 1
ATOM 1468 C CA . ILE B 1 79 ? 7.992 1.55 -4.84 1 94.62 79 ILE B CA 1
ATOM 1469 C C . ILE B 1 79 ? 7.312 1.933 -6.148 1 94.62 79 ILE B C 1
ATOM 1471 O O . ILE B 1 79 ? 7.23 3.115 -6.492 1 94.62 79 ILE B O 1
ATOM 1475 N N . SER B 1 80 ? 6.863 0.958 -6.828 1 95 80 SER B N 1
ATOM 1476 C CA . SER B 1 80 ? 6.07 1.213 -8.023 1 95 80 SER B CA 1
ATOM 1477 C C . SER B 1 80 ? 4.676 1.718 -7.668 1 95 80 SER B C 1
ATOM 1479 O O . SER B 1 80 ? 4.004 1.143 -6.809 1 95 80 SER B O 1
ATOM 1481 N N . PRO B 1 81 ? 4.203 2.748 -8.391 1 94.38 81 PRO B N 1
ATOM 1482 C CA . PRO B 1 81 ? 2.838 3.199 -8.117 1 94.38 81 PRO B CA 1
ATOM 1483 C C . PRO B 1 81 ? 1.787 2.148 -8.469 1 94.38 81 PRO B C 1
ATOM 1485 O O . PRO B 1 81 ? 0.636 2.252 -8.039 1 94.38 81 PRO B O 1
ATOM 1488 N N . PHE B 1 82 ? 2.143 1.096 -9.18 1 95.5 82 PHE B N 1
ATOM 1489 C CA . PHE B 1 82 ? 1.195 0.068 -9.594 1 95.5 82 PHE B CA 1
ATOM 1490 C C . PHE B 1 82 ? 0.704 -0.733 -8.398 1 95.5 82 PHE B C 1
ATOM 1492 O O . PHE B 1 82 ? -0.289 -1.458 -8.492 1 95.5 82 PHE B O 1
ATOM 1499 N N . ILE B 1 83 ? 1.4 -0.541 -7.242 1 95.25 83 ILE B N 1
ATOM 1500 C CA . ILE B 1 83 ? 0.946 -1.233 -6.043 1 95.25 83 ILE B CA 1
ATOM 1501 C C . ILE B 1 83 ? -0.484 -0.811 -5.711 1 95.25 83 ILE B C 1
ATOM 1503 O O . ILE B 1 83 ? -1.238 -1.573 -5.102 1 95.25 83 ILE B O 1
ATOM 1507 N N . GLY B 1 84 ? -0.848 0.369 -6.16 1 94.44 84 GLY B N 1
ATOM 1508 C CA . GLY B 1 84 ? -2.195 0.874 -5.949 1 94.44 84 GLY B CA 1
ATOM 1509 C C . GLY B 1 84 ? -3.254 0.08 -6.691 1 94.44 84 GLY B C 1
ATOM 1510 O O . GLY B 1 84 ? -4.445 0.209 -6.406 1 94.44 84 GLY B O 1
ATOM 1511 N N . ASN B 1 85 ? -2.824 -0.755 -7.586 1 93.69 85 ASN B N 1
ATOM 1512 C CA . ASN B 1 85 ? -3.762 -1.554 -8.367 1 93.69 85 ASN B CA 1
ATOM 1513 C C . ASN B 1 85 ? -4.156 -2.832 -7.637 1 93.69 85 ASN B C 1
ATOM 1515 O O . ASN B 1 85 ? -5.039 -3.564 -8.086 1 93.69 85 ASN B O 1
ATOM 1519 N N . LEU B 1 86 ? -3.547 -3.113 -6.551 1 95.5 86 LEU B N 1
ATOM 1520 C CA . LEU B 1 86 ? -3.926 -4.254 -5.723 1 95.5 86 LEU B CA 1
ATOM 1521 C C . LEU B 1 86 ? -5.145 -3.928 -4.871 1 95.5 86 LEU B C 1
ATOM 1523 O O . LEU B 1 86 ? -5.02 -3.666 -3.674 1 95.5 86 LEU B O 1
ATOM 1527 N N . SER B 1 87 ? -6.301 -4.105 -5.418 1 93.75 87 SER B N 1
ATOM 1528 C CA . SER B 1 87 ? -7.535 -3.564 -4.863 1 93.75 87 SER B CA 1
ATOM 1529 C C . SER B 1 87 ? -7.977 -4.348 -3.629 1 93.75 87 SER B C 1
ATOM 1531 O O . SER B 1 87 ? -8.797 -3.867 -2.844 1 93.75 87 SER B O 1
ATOM 1533 N N . PHE B 1 88 ? -7.391 -5.531 -3.361 1 95.31 88 PHE B N 1
ATOM 1534 C CA . PHE B 1 88 ? -7.77 -6.328 -2.201 1 95.31 88 PHE B CA 1
ATOM 1535 C C . PHE B 1 88 ? -6.652 -6.344 -1.165 1 95.31 88 PHE B C 1
ATOM 1537 O O . PHE B 1 88 ? -6.738 -7.059 -0.164 1 95.31 88 PHE B O 1
ATOM 1544 N N . LEU B 1 89 ? -5.629 -5.496 -1.371 1 96.38 89 LEU B N 1
ATOM 1545 C CA . LEU B 1 89 ? -4.508 -5.441 -0.435 1 96.38 89 LEU B CA 1
ATOM 1546 C C . LEU B 1 89 ? -4.969 -4.945 0.932 1 96.38 89 LEU B C 1
ATOM 1548 O O . LEU B 1 89 ? -5.723 -3.973 1.022 1 96.38 89 LEU B O 1
ATOM 1552 N N . ARG B 1 90 ? -4.465 -5.625 1.965 1 97 90 ARG B N 1
ATOM 1553 C CA . ARG B 1 90 ?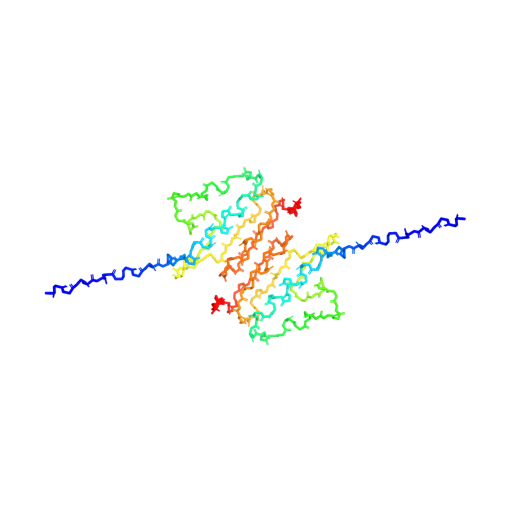 -4.801 -5.234 3.33 1 97 90 ARG B CA 1
ATOM 1554 C C . ARG B 1 90 ? -3.545 -4.918 4.133 1 97 90 ARG B C 1
ATOM 1556 O O . ARG B 1 90 ? -3.572 -4.07 5.031 1 97 90 ARG B O 1
ATOM 1563 N N . VAL B 1 91 ? -2.488 -5.633 3.766 1 97.94 91 VAL B N 1
ATOM 1564 C CA . VAL B 1 91 ? -1.237 -5.414 4.484 1 97.94 91 VAL B CA 1
ATOM 1565 C C . VAL B 1 91 ? -0.09 -5.254 3.49 1 97.94 91 VAL B C 1
ATOM 1567 O O . VAL B 1 91 ? 0.085 -6.086 2.596 1 97.94 91 VAL B O 1
ATOM 1570 N N . LEU B 1 92 ? 0.613 -4.188 3.598 1 97.88 92 LEU B N 1
ATOM 1571 C CA . LEU B 1 92 ? 1.912 -3.977 2.969 1 97.88 92 LEU B CA 1
ATOM 1572 C C . LEU B 1 92 ? 2.975 -3.648 4.012 1 97.88 92 LEU B C 1
ATOM 1574 O O . LEU B 1 92 ? 2.83 -2.688 4.77 1 97.88 92 LEU B O 1
ATOM 1578 N N . ASN B 1 93 ? 3.953 -4.438 4.109 1 98.38 93 ASN B N 1
ATOM 1579 C CA . ASN B 1 93 ? 5.055 -4.184 5.031 1 98.38 93 ASN B CA 1
ATOM 1580 C C . ASN B 1 93 ? 6.398 -4.176 4.312 1 98.38 93 ASN B C 1
ATOM 1582 O O . ASN B 1 93 ? 6.863 -5.219 3.844 1 98.38 93 ASN B O 1
ATOM 1586 N N . LEU B 1 94 ? 7.008 -3.023 4.199 1 97.25 94 LEU B N 1
ATOM 1587 C CA . LEU B 1 94 ? 8.289 -2.816 3.527 1 97.25 94 LEU B CA 1
ATOM 1588 C C . LEU B 1 94 ? 9.336 -2.307 4.508 1 97.25 94 LEU 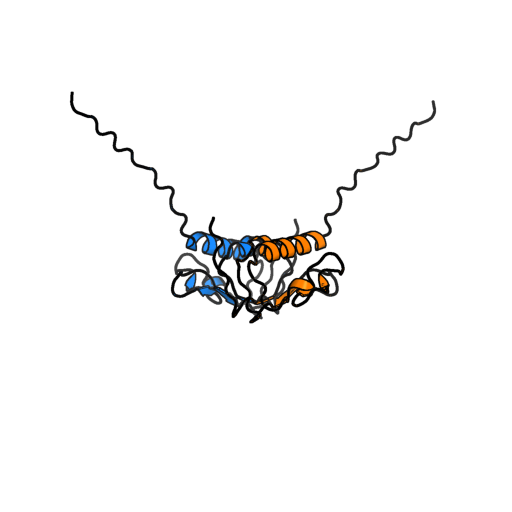B C 1
ATOM 1590 O O . LEU B 1 94 ? 10.375 -1.777 4.098 1 97.25 94 LEU B O 1
ATOM 1594 N N . GLU B 1 95 ? 9.094 -2.475 5.805 1 96.12 95 GLU B N 1
ATOM 1595 C CA . GLU B 1 95 ? 9.969 -1.916 6.828 1 96.12 95 GLU B CA 1
ATOM 1596 C C . GLU B 1 95 ? 11.352 -2.559 6.773 1 96.12 95 GLU B C 1
ATOM 1598 O O . GLU B 1 95 ? 11.484 -3.732 6.422 1 96.12 95 GLU B O 1
ATOM 1603 N N . ASN B 1 96 ? 12.352 -1.812 7.113 1 95.5 96 ASN B N 1
ATOM 1604 C CA . ASN B 1 96 ? 13.727 -2.285 7.238 1 95.5 96 ASN B CA 1
ATOM 1605 C C . ASN B 1 96 ? 14.297 -2.734 5.895 1 95.5 96 ASN B C 1
ATOM 1607 O O . ASN B 1 96 ? 14.852 -3.826 5.785 1 95.5 96 ASN B O 1
ATOM 1611 N N . ASN B 1 97 ? 14.047 -2.018 4.812 1 96.88 97 ASN B N 1
ATOM 1612 C CA . ASN B 1 97 ? 14.609 -2.072 3.469 1 96.88 97 ASN B CA 1
ATOM 1613 C C . ASN B 1 97 ? 15.125 -0.708 3.02 1 96.88 97 ASN B C 1
ATOM 1615 O O . ASN B 1 97 ? 15.062 0.262 3.777 1 96.88 97 ASN B O 1
ATOM 1619 N N . SER B 1 98 ? 15.75 -0.641 1.884 1 95.62 98 SER B N 1
ATOM 1620 C CA . SER B 1 98 ? 16.297 0.612 1.371 1 95.62 98 SER B CA 1
ATOM 1621 C C . SER B 1 98 ? 15.531 1.088 0.142 1 95.62 98 SER B C 1
ATOM 1623 O O . SER B 1 98 ? 16.047 1.025 -0.978 1 95.62 98 SER B O 1
ATOM 1625 N N . PHE B 1 99 ? 14.312 1.568 0.425 1 94.06 99 PHE B N 1
ATOM 1626 C CA . PHE B 1 99 ? 13.5 2.1 -0.661 1 94.06 99 PHE B CA 1
ATOM 1627 C C . PHE B 1 99 ? 13.672 3.609 -0.775 1 94.06 99 PHE B C 1
ATOM 1629 O O . PHE B 1 99 ? 13.695 4.316 0.236 1 94.06 99 PHE B O 1
ATOM 1636 N N . HIS B 1 100 ? 13.789 4.094 -1.956 1 89.19 100 HIS B N 1
ATOM 1637 C CA . HIS B 1 100 ? 13.961 5.516 -2.236 1 89.19 100 HIS B CA 1
ATOM 1638 C C . HIS B 1 100 ? 12.945 5.996 -3.27 1 89.19 100 HIS B C 1
ATOM 1640 O O . HIS B 1 100 ? 12.219 5.191 -3.857 1 89.19 100 HIS B O 1
ATOM 1646 N N . GLN B 1 101 ? 12.711 7.297 -3.342 1 81.25 101 GLN B N 1
ATOM 1647 C CA . GLN B 1 101 ? 11.859 7.859 -4.383 1 81.25 101 GLN B CA 1
ATOM 1648 C C . GLN B 1 101 ? 12.461 7.637 -5.77 1 81.25 101 GLN B C 1
ATOM 1650 O O . GLN B 1 101 ? 13.672 7.777 -5.957 1 81.25 101 GLN B O 1
ATOM 1655 N N . ALA B 1 102 ? 11.516 7.148 -6.574 1 71.38 102 ALA B N 1
ATOM 1656 C CA . ALA B 1 102 ? 12.008 6.996 -7.941 1 71.38 102 ALA B CA 1
ATOM 1657 C C . ALA B 1 102 ? 12.383 8.344 -8.547 1 71.38 102 ALA B C 1
ATOM 1659 O O . ALA B 1 102 ? 11.734 9.359 -8.273 1 71.38 102 ALA B O 1
ATOM 1660 N N . ILE B 1 103 ? 13.602 8.609 -8.875 1 54.97 103 ILE B N 1
ATOM 1661 C CA . ILE B 1 103 ? 14.047 9.82 -9.562 1 54.97 103 ILE B CA 1
ATOM 1662 C C . ILE B 1 103 ? 13.367 9.914 -10.93 1 54.97 103 ILE B C 1
ATOM 1664 O O . ILE B 1 103 ? 13.383 8.961 -11.703 1 54.97 103 ILE B O 1
ATOM 1668 N N . PRO B 1 104 ? 12.5 10.938 -11.078 1 51.62 104 PRO B N 1
ATOM 1669 C CA . PRO B 1 104 ? 11.93 11.102 -12.414 1 51.62 104 PRO B CA 1
ATOM 1670 C C . PRO B 1 104 ? 12.977 10.992 -13.516 1 51.62 104 PRO B C 1
ATOM 1672 O O . PRO B 1 104 ? 14.164 11.25 -13.281 1 51.62 104 PRO B O 1
#

Radius of gyration: 22.11 Å; Cα contacts (8 Å, |Δi|>4): 357; chains: 2; bounding box: 52×75×66 Å

Nearest PDB structures (foldseek):
  8wed-assembly2_E  TM=9.222E-01  e=1.369E-06  Arabidopsis thaliana
  7ogq-assembly1_BBB  TM=9.324E-01  e=4.290E-06  Arabidopsis thaliana
  4z61-assembly1_C  TM=9.065E-01  e=3.065E-06  Arabidopsis thaliana
  4z63-assembly1_A  TM=8.476E-01  e=3.012E-05  Arabidopsis thaliana
  5gqr-assembly1_B  TM=7.994E-01  e=5.065E-04  Arabidopsis thaliana

Sequence (208 aa):
MKPSFNNFLGSATPVVTENETDKRALLEFKAKIIDDHFGVMHSWNNTIPFCQWHVVSCGHRHQRITKLDLRSIKLVGSISPFIGNLSFLRVLNLENNSFHQAIPMKPSFNNFLGSATPVVTENETDKRALLEFKAKIIDDHFGVMHSWNNTIPFCQWHVVSCGHRHQRITKLDLRSIKLVGSISPFIGNLSFLRVLNLENNSFHQAIP

pLDDT: mean 86.4, std 17.73, range [42.91, 98.38]

Organism: Theobroma cacao (NCBI:txid3641)

Foldseek 3Di:
DPPPPPPPPPPPPPPCQLLNLQLVQVVQQVVFWPDQPVCLCVQSDDPDRPCPRGQWHADPPSRATAGRAQEQRAIAGEGDPSVVSRVNYDYDHPHNYHYDDDDD/DPPPPPPPPPPPPPPCQLLNLQLVQVVQQVVFWPDQPVCLCVQSDDPDRPCPRGQWHADPPSRATAGRAQAQRAIAGEGDPSPVSRVNYDYDHPHNYHYDDDDD